Protein AF-A0A9P1H1N5-F1 (afdb_monomer)

Sequence (362 aa):
MEAVEIIPRVFPDLSFIHVADFIHQLRTSRKRIVVLKLASILALAARISPSLLADPKRSRCLSQQLSAYTQQNLWPGLVQEPDTDTMHCLLLTAQYEWGDGNGFAAWMYSGRPSSLDRASLKINLPCTDDEFDLGVPAANPLTYSQLLSTNAESLGRKFTIADHSAVIVRSGDIWFRACKWVAEGGRRKSSVVNSCPWETDSEWHQIKTEIFEWRRMLDSSIKYPQTPVAVYVRRRQAESFAFINLIHYLSILMIYREYLPFVPKDRNEVICGPIQPPLLLRQAPQGWWQEYYDILFDSSTRITQIITELEDAHISLLTPHTGYCVFSAASMNVYRSAFPWADPGNARRPDATELKRRDLDF

Foldseek 3Di:
DQLLVVCCQQAVVLVVDDSVVLVVCVVPPPDPLSVLLVLLSQLQSLCPPPVNVVPNVRSPVSSVVSLVVSVVPLVVCVVDDHDPSSLSSLQSSLQSCVVVVNNVSSCVSVPPVVVDDQLPDPDWQDAFPVCVVVVNPHPDTDRPNRVVVDFLVRVVAADELRSLRSLLVLLVVLLVLLVVCVVCPNCHDPVQLQPDCVHCPHSNVVSVCSLVRSVSSHDLCLEPPSHPLVVVLVVSSSSSSLSSHLSSLLSLLSNLCQQFEPDADDLPDADDTYPDPPDHPDGDPPCPSLVSVQSNLVSLVRLVRSVVSCVVSVRHHPGPSNVSSLVSSLVVLVVCLVRVSNRPCSVPDDRSVVSNVVSPVD

Nearest PDB structures (foldseek):
  5cwn-assembly1_A  TM=2.964E-01  e=4.119E+00  synthetic construct

Organism: NCBI:txid1442378

Structure (mmCIF, N/CA/C/O backbone):
data_AF-A0A9P1H1N5-F1
#
_entry.id   AF-A0A9P1H1N5-F1
#
loop_
_atom_site.group_PDB
_atom_site.id
_atom_site.type_symbol
_atom_site.label_atom_id
_atom_site.label_alt_id
_atom_site.label_comp_id
_atom_site.label_asym_id
_atom_site.label_entity_id
_atom_site.label_seq_id
_atom_site.pdbx_PDB_ins_code
_atom_site.Cartn_x
_atom_site.Cartn_y
_atom_site.Cartn_z
_atom_site.occupancy
_atom_site.B_iso_or_equiv
_atom_site.auth_seq_id
_atom_site.auth_comp_id
_atom_site.auth_asym_id
_atom_site.auth_atom_id
_atom_site.pdbx_PDB_model_num
ATOM 1 N N . MET A 1 1 ? -21.967 5.569 17.010 1.00 66.69 1 MET A N 1
ATOM 2 C CA . MET A 1 1 ? -21.893 4.145 16.629 1.00 66.69 1 MET A CA 1
ATOM 3 C C . MET A 1 1 ? -21.473 4.032 15.176 1.00 66.69 1 MET A C 1
ATOM 5 O O . MET A 1 1 ? -20.326 3.681 14.965 1.00 66.69 1 MET A O 1
ATOM 9 N N . GLU A 1 2 ? -22.286 4.492 14.216 1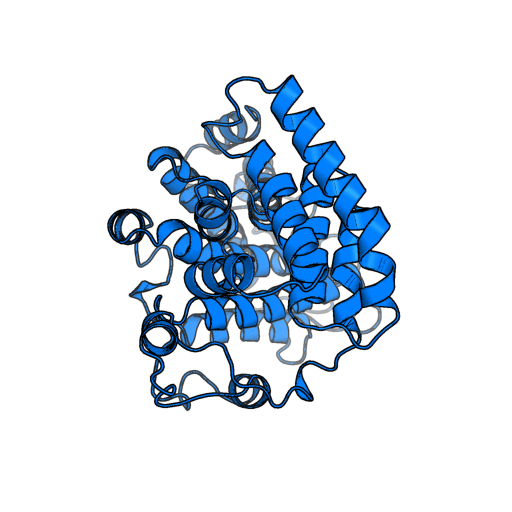.00 80.88 2 GLU A N 1
ATOM 10 C CA . GLU A 1 2 ? -21.954 4.459 12.774 1.00 80.88 2 GLU A CA 1
ATOM 11 C C . GLU A 1 2 ? -20.531 4.954 12.444 1.00 80.88 2 GLU A C 1
ATOM 13 O O . GLU A 1 2 ? -19.750 4.242 11.823 1.00 80.88 2 GLU A O 1
ATOM 18 N N . ALA A 1 3 ? -20.151 6.137 12.938 1.00 77.38 3 ALA A N 1
ATOM 19 C CA . ALA A 1 3 ? -18.829 6.716 12.690 1.00 77.38 3 ALA A CA 1
ATOM 20 C C . ALA A 1 3 ? -17.643 5.880 13.210 1.00 77.38 3 ALA A C 1
ATOM 22 O O . ALA A 1 3 ? -16.545 6.009 12.691 1.00 77.38 3 ALA A O 1
ATOM 23 N N . VAL A 1 4 ? -17.837 5.047 14.234 1.00 78.00 4 VAL A N 1
ATOM 24 C CA . VAL A 1 4 ? -16.769 4.192 14.784 1.00 78.00 4 VAL A CA 1
ATOM 25 C C . VAL A 1 4 ? -16.669 2.886 13.987 1.00 78.00 4 VAL A C 1
ATOM 27 O O . VAL A 1 4 ? -15.581 2.350 13.827 1.00 78.00 4 VAL A O 1
ATOM 30 N N . GLU A 1 5 ? -17.786 2.403 13.440 1.00 80.88 5 GLU A N 1
ATOM 31 C CA . GLU A 1 5 ? -17.857 1.167 12.649 1.00 80.88 5 GLU A CA 1
ATOM 32 C C . GLU A 1 5 ? -17.409 1.357 11.191 1.00 80.88 5 GLU A C 1
ATOM 34 O O . GLU A 1 5 ? -16.929 0.413 10.566 1.00 80.88 5 GLU A O 1
ATOM 39 N N . ILE A 1 6 ? -17.560 2.566 10.637 1.00 82.88 6 ILE A N 1
ATOM 40 C CA . ILE A 1 6 ? -17.200 2.850 9.240 1.00 82.88 6 ILE A CA 1
ATOM 41 C C . ILE A 1 6 ? -15.683 2.964 9.031 1.00 82.88 6 ILE A C 1
ATOM 43 O O . ILE A 1 6 ? -15.186 2.599 7.967 1.00 82.88 6 ILE A O 1
ATOM 47 N N . ILE A 1 7 ? -14.938 3.443 10.037 1.00 82.50 7 ILE A N 1
ATOM 48 C CA . ILE A 1 7 ? -13.503 3.732 9.898 1.00 82.50 7 ILE A CA 1
ATOM 49 C C . ILE A 1 7 ? -12.682 2.481 9.567 1.00 82.50 7 ILE A C 1
ATOM 51 O O . ILE A 1 7 ? -11.976 2.540 8.566 1.00 82.50 7 ILE A O 1
ATOM 55 N N . PRO A 1 8 ? -12.789 1.348 10.289 1.00 76.50 8 PRO A N 1
ATOM 56 C CA . PRO A 1 8 ? -11.984 0.162 9.976 1.00 76.50 8 PRO A CA 1
ATOM 57 C C . PRO A 1 8 ? -12.268 -0.424 8.586 1.00 76.50 8 PRO A C 1
ATOM 59 O O . PRO A 1 8 ? -11.395 -1.033 7.980 1.00 76.50 8 PRO A O 1
ATOM 62 N N . ARG A 1 9 ? -13.482 -0.220 8.054 1.00 79.75 9 ARG A N 1
ATOM 63 C CA . ARG A 1 9 ? -13.846 -0.673 6.702 1.00 79.75 9 ARG A CA 1
ATOM 64 C C . ARG A 1 9 ? -13.215 0.208 5.633 1.00 79.75 9 ARG A C 1
ATOM 66 O O . ARG A 1 9 ? -12.572 -0.282 4.718 1.00 79.75 9 ARG A O 1
ATOM 73 N N . VAL A 1 10 ? -13.363 1.521 5.772 1.00 82.38 10 VAL A N 1
ATOM 74 C CA . VAL A 1 10 ? -12.892 2.486 4.768 1.00 82.38 10 VAL A CA 1
ATOM 75 C C . VAL A 1 10 ? -11.376 2.705 4.840 1.00 82.38 10 VAL A C 1
ATOM 77 O O . VAL A 1 10 ? -10.740 2.998 3.823 1.00 82.38 10 VAL A O 1
ATOM 80 N N . PHE A 1 11 ? -10.802 2.527 6.031 1.00 82.88 11 PHE A N 1
ATOM 81 C CA . PHE A 1 11 ? -9.383 2.669 6.332 1.00 82.88 11 PHE A CA 1
ATOM 82 C C . PHE A 1 11 ? -8.843 1.413 7.039 1.00 82.88 11 PHE A C 1
ATOM 84 O O . PHE A 1 11 ? -8.670 1.422 8.261 1.00 82.88 11 PHE A O 1
ATOM 91 N N . PRO A 1 12 ? -8.554 0.322 6.301 1.00 82.50 12 PRO A N 1
ATOM 92 C CA . PRO A 1 12 ? -8.033 -0.913 6.896 1.00 82.50 12 PRO A CA 1
ATOM 93 C C . PRO A 1 12 ? -6.711 -0.729 7.652 1.00 82.50 12 PRO A C 1
ATOM 95 O O . PRO A 1 12 ? -6.437 -1.452 8.607 1.00 82.50 12 PRO A O 1
ATOM 98 N N . ASP A 1 13 ? -5.908 0.264 7.268 1.00 76.44 13 ASP A N 1
ATOM 99 C CA . ASP A 1 13 ? -4.678 0.683 7.948 1.00 76.44 13 ASP A CA 1
ATOM 100 C C . ASP A 1 13 ? -4.927 1.349 9.315 1.00 76.44 13 ASP A C 1
ATOM 102 O O . ASP A 1 13 ? -4.006 1.459 10.125 1.00 76.44 13 ASP A O 1
ATOM 106 N N . LEU A 1 14 ? -6.171 1.748 9.601 1.00 80.31 14 LEU A N 1
ATOM 107 C CA . LEU A 1 14 ? -6.614 2.302 10.883 1.00 80.31 14 LEU A CA 1
ATOM 108 C C . LEU A 1 14 ? -7.384 1.291 11.749 1.00 80.31 14 LEU A C 1
ATOM 110 O O . LEU A 1 14 ? -7.974 1.670 12.763 1.00 80.31 14 LEU A O 1
ATOM 114 N N . SER A 1 15 ? -7.339 -0.002 11.409 1.00 75.88 15 SER A N 1
ATOM 115 C CA . SER A 1 15 ? -8.002 -1.082 12.167 1.00 75.88 15 SER A CA 1
ATOM 116 C C . SER A 1 15 ? -7.409 -1.332 13.564 1.00 75.88 15 SER A C 1
ATOM 118 O O . SER A 1 15 ? -7.821 -2.251 14.259 1.00 75.88 15 SER A O 1
ATOM 120 N N . PHE A 1 16 ? -6.484 -0.487 14.034 1.00 75.75 16 PHE A N 1
ATOM 121 C CA . PHE A 1 16 ? -6.007 -0.479 15.422 1.00 75.75 16 PHE A CA 1
ATOM 122 C C . PHE A 1 16 ? -7.074 -0.015 16.433 1.00 75.75 16 PHE A C 1
ATOM 124 O O . PHE A 1 16 ? -6.883 -0.126 17.645 1.00 75.75 16 PHE A O 1
ATOM 131 N N . ILE A 1 17 ? -8.192 0.554 15.965 1.00 80.00 17 ILE A N 1
ATOM 132 C CA . ILE A 1 17 ? -9.294 0.983 16.830 1.00 80.00 17 ILE A CA 1
ATOM 133 C C . ILE A 1 17 ? -10.240 -0.193 17.054 1.00 80.00 17 ILE A C 1
ATOM 135 O O . ILE A 1 17 ? -11.181 -0.403 16.290 1.00 80.00 17 ILE A O 1
ATOM 139 N N . HIS A 1 18 ? -10.039 -0.911 18.156 1.00 83.75 18 HIS A N 1
ATOM 140 C CA . HIS A 1 18 ? -11.007 -1.909 18.586 1.00 83.75 18 HIS A CA 1
ATOM 141 C C . HIS A 1 18 ? -12.306 -1.234 19.060 1.00 83.75 18 HIS A C 1
ATOM 143 O O . HIS A 1 18 ? -12.326 -0.464 20.028 1.00 83.75 18 HIS A O 1
ATOM 149 N N . VAL A 1 19 ? -13.402 -1.498 18.342 1.00 83.12 19 VAL A N 1
ATOM 150 C CA . VAL A 1 19 ? -14.681 -0.798 18.524 1.00 83.12 19 VAL A CA 1
ATOM 151 C C . VAL A 1 19 ? -15.262 -1.057 19.913 1.00 83.12 19 VAL A C 1
ATOM 153 O O . VAL A 1 19 ? -15.651 -0.102 20.587 1.00 83.12 19 VAL A O 1
ATOM 156 N N . ALA A 1 20 ? -15.307 -2.313 20.370 1.00 83.19 20 ALA A N 1
ATOM 157 C CA . ALA A 1 20 ? -15.954 -2.649 21.639 1.00 83.19 20 ALA A CA 1
ATOM 158 C C . ALA A 1 20 ? -15.227 -2.014 22.836 1.00 83.19 20 ALA A C 1
ATOM 160 O O . ALA A 1 20 ? -15.873 -1.381 23.679 1.00 83.19 20 ALA A O 1
ATOM 161 N N . ASP A 1 21 ? -13.892 -2.075 22.854 1.00 84.31 21 ASP A N 1
ATOM 162 C CA . ASP A 1 21 ? -13.088 -1.432 23.898 1.00 84.31 21 ASP A CA 1
ATOM 163 C C . ASP A 1 21 ? -13.238 0.080 23.872 1.00 84.31 21 ASP A C 1
ATOM 165 O O . ASP A 1 21 ? -13.386 0.707 24.920 1.00 84.31 21 ASP A O 1
ATOM 169 N N . PHE A 1 22 ? -13.249 0.691 22.686 1.00 87.88 22 PHE A N 1
ATOM 170 C CA . PHE A 1 22 ? -13.404 2.134 22.586 1.00 87.88 22 PHE A CA 1
ATOM 171 C C . PHE A 1 22 ? -14.782 2.599 23.079 1.00 87.88 22 PHE A C 1
ATOM 173 O O . PHE A 1 22 ? -14.877 3.584 23.812 1.00 87.88 22 PHE A O 1
ATOM 180 N N . ILE A 1 23 ? -15.856 1.868 22.759 1.00 87.38 23 ILE A N 1
ATOM 181 C CA . ILE A 1 23 ? -17.194 2.152 23.296 1.00 87.38 23 ILE A CA 1
ATOM 182 C C . ILE A 1 23 ? -17.232 1.968 24.817 1.00 87.38 23 ILE A C 1
ATOM 184 O O . ILE A 1 23 ? -17.852 2.778 25.513 1.00 87.38 23 ILE A O 1
ATOM 188 N N . HIS A 1 24 ? -16.565 0.944 25.352 1.00 87.94 24 HIS A N 1
ATOM 189 C CA . HIS A 1 24 ? -16.438 0.766 26.795 1.00 87.94 24 HIS A CA 1
ATOM 190 C C . HIS A 1 24 ? -15.703 1.954 27.436 1.00 87.94 24 HIS A C 1
ATOM 192 O O . HIS A 1 24 ? -16.228 2.562 28.370 1.00 87.94 24 HIS A O 1
ATOM 198 N N . GLN A 1 25 ? -14.552 2.353 26.886 1.00 89.00 25 GLN A N 1
ATOM 199 C CA . GLN A 1 25 ? -13.771 3.504 27.346 1.00 89.00 25 GLN A CA 1
ATOM 200 C C . GLN A 1 25 ? -14.578 4.803 27.313 1.00 89.00 25 GLN A C 1
ATOM 202 O O . GLN A 1 25 ? -14.500 5.577 28.260 1.00 89.00 25 GLN A O 1
ATOM 207 N N . LEU A 1 26 ? -15.391 5.040 26.281 1.00 88.88 26 LEU A N 1
ATOM 208 C CA . LEU A 1 26 ? -16.261 6.220 26.212 1.00 88.88 26 LEU A CA 1
ATOM 209 C C . LEU A 1 26 ? -17.290 6.279 27.347 1.00 88.88 26 LEU A C 1
ATOM 211 O O . LEU A 1 26 ? -17.704 7.366 27.742 1.00 88.88 26 LEU A O 1
ATOM 215 N N . ARG A 1 27 ? -17.720 5.122 27.862 1.00 89.19 27 ARG A N 1
ATOM 216 C CA . ARG A 1 27 ? -18.698 5.034 28.955 1.00 89.19 27 ARG A CA 1
ATOM 217 C C . ARG A 1 27 ? -18.047 5.130 30.332 1.00 89.19 27 ARG A C 1
ATOM 219 O O . ARG A 1 27 ? -18.675 5.642 31.255 1.00 89.19 27 ARG A O 1
ATOM 226 N N . THR A 1 28 ? -16.829 4.615 30.486 1.00 91.69 28 THR A N 1
ATOM 227 C CA . THR A 1 28 ? -16.191 4.433 31.801 1.00 91.69 28 THR A CA 1
ATOM 228 C C . THR A 1 28 ? -15.051 5.411 32.079 1.00 91.69 28 THR A C 1
ATOM 230 O O . THR A 1 28 ? -14.820 5.774 33.233 1.00 91.69 28 THR A O 1
ATOM 233 N N . SER A 1 29 ? -14.348 5.880 31.049 1.00 88.69 29 SER A N 1
ATOM 234 C CA . SER A 1 29 ? -13.194 6.766 31.180 1.00 88.69 29 SER A CA 1
ATOM 235 C C . SER A 1 29 ? -13.603 8.235 31.156 1.00 88.69 29 SER A C 1
ATOM 237 O O . SER A 1 29 ? -14.337 8.687 30.283 1.00 88.69 29 SER A O 1
ATOM 239 N N . ARG A 1 30 ? -13.046 9.021 32.083 1.00 85.56 30 ARG A N 1
ATOM 240 C CA . ARG A 1 30 ? -13.137 10.494 32.075 1.00 85.56 30 ARG A CA 1
ATOM 241 C C . ARG A 1 30 ? -11.894 11.161 31.483 1.00 85.56 30 ARG A C 1
ATOM 243 O O . ARG A 1 30 ? -11.727 12.374 31.604 1.00 85.56 30 ARG A O 1
ATOM 250 N N . LYS A 1 31 ? -10.983 10.384 30.885 1.00 87.25 31 LYS A N 1
ATOM 251 C CA . LYS A 1 31 ? -9.747 10.927 30.317 1.00 87.25 31 LYS A CA 1
ATOM 252 C C . LYS A 1 31 ? -10.070 11.805 29.111 1.00 87.25 31 LYS A C 1
ATOM 254 O O . LYS A 1 31 ? -10.741 11.377 28.176 1.00 87.25 31 LYS A O 1
ATOM 259 N N . ARG A 1 32 ? -9.501 13.011 29.089 1.00 88.06 32 ARG A N 1
ATOM 260 C CA . ARG A 1 32 ? -9.651 13.961 27.979 1.00 88.06 32 ARG A CA 1
ATOM 261 C C . ARG A 1 32 ? -9.235 13.370 26.627 1.00 88.06 32 ARG A C 1
ATOM 263 O O . ARG A 1 32 ? -9.883 13.652 25.627 1.00 88.06 32 ARG A O 1
ATOM 270 N N . ILE A 1 33 ? -8.196 12.532 26.601 1.00 89.25 33 ILE A N 1
ATOM 271 C CA . ILE A 1 33 ? -7.684 11.921 25.365 1.00 89.25 33 ILE A CA 1
ATOM 272 C C . ILE A 1 33 ? -8.725 11.043 24.656 1.00 89.25 33 ILE A C 1
ATOM 274 O O . ILE A 1 33 ? -8.782 11.030 23.433 1.00 89.25 33 ILE A O 1
ATOM 278 N N . VAL A 1 34 ? -9.628 10.403 25.406 1.00 90.19 34 VAL A N 1
ATOM 279 C CA . VAL A 1 34 ? -10.718 9.590 24.844 1.00 90.19 34 VAL A CA 1
ATOM 280 C C . VAL A 1 34 ? -11.708 10.468 24.065 1.00 90.19 34 VAL A C 1
ATOM 282 O O . VAL A 1 34 ? -12.184 10.077 22.999 1.00 90.19 34 VAL A O 1
ATOM 285 N N . VAL A 1 35 ? -11.965 11.691 24.545 1.00 91.81 35 VAL A N 1
ATOM 286 C CA . VAL A 1 35 ? -12.802 12.684 23.846 1.00 91.81 35 VAL A CA 1
ATOM 287 C C . VAL A 1 35 ? -12.107 13.195 22.585 1.00 91.81 35 VAL A C 1
ATOM 289 O O . VAL A 1 35 ? -12.755 13.339 21.552 1.00 91.81 35 VAL A O 1
ATOM 292 N N . LEU A 1 36 ? -10.792 13.431 22.644 1.00 93.25 36 LEU A N 1
ATOM 293 C CA . LEU A 1 36 ? -10.009 13.833 21.471 1.00 93.25 36 LEU A CA 1
ATOM 294 C C . LEU A 1 36 ? -10.010 12.737 20.403 1.00 93.25 36 LEU A C 1
ATOM 296 O O . LEU A 1 36 ? -10.284 13.031 19.245 1.00 93.25 36 LEU A O 1
ATOM 300 N N . LYS A 1 37 ? -9.828 11.474 20.798 1.00 92.00 37 LYS A N 1
ATOM 301 C CA . LYS A 1 37 ? -9.906 10.319 19.895 1.00 92.00 37 LYS A CA 1
ATOM 302 C C . LYS A 1 37 ? -11.274 10.216 19.228 1.00 92.00 37 LYS A C 1
ATOM 304 O O . LYS A 1 37 ? -11.346 10.030 18.016 1.00 92.00 37 LYS A O 1
ATOM 309 N N . LEU A 1 38 ? -12.361 10.403 19.984 1.00 91.75 38 LEU A N 1
ATOM 310 C CA . LEU A 1 38 ? -13.708 10.459 19.410 1.00 91.75 38 LEU A CA 1
ATOM 311 C C . LEU A 1 38 ? -13.847 11.612 18.410 1.00 91.75 38 LEU A C 1
ATOM 313 O O . LEU A 1 38 ? -14.394 11.408 17.330 1.00 91.75 38 LEU A O 1
ATOM 317 N N . ALA A 1 39 ? -13.351 12.804 18.749 1.00 93.44 39 ALA A N 1
ATOM 318 C CA . ALA A 1 39 ? -13.388 13.956 17.856 1.00 93.44 39 ALA A CA 1
ATOM 319 C C . ALA A 1 39 ? -12.605 13.695 16.560 1.00 93.44 39 ALA A C 1
ATOM 321 O O . ALA A 1 39 ? -13.119 14.004 15.491 1.00 93.44 39 ALA A O 1
ATOM 322 N N . SER A 1 40 ? -11.430 13.059 16.626 1.00 92.94 40 SER A N 1
ATOM 323 C CA . SER A 1 40 ? -10.656 12.659 15.443 1.00 92.94 40 SER A CA 1
ATOM 324 C C . SER A 1 40 ? -11.399 11.637 14.576 1.00 92.94 40 SER A C 1
ATOM 326 O O . SER A 1 40 ? -11.462 11.800 13.358 1.00 92.94 40 SER A O 1
ATOM 328 N N . ILE A 1 41 ? -12.010 10.615 15.192 1.00 91.00 41 ILE A N 1
ATOM 329 C CA . ILE A 1 41 ? -12.831 9.617 14.485 1.00 91.00 41 ILE A CA 1
ATOM 330 C C . ILE A 1 41 ? -13.998 10.304 13.776 1.00 91.00 41 ILE A C 1
ATOM 332 O O . ILE A 1 41 ? -14.224 10.073 12.594 1.00 91.00 41 ILE A O 1
ATOM 336 N N . LEU A 1 42 ? -14.728 11.172 14.480 1.00 90.62 42 LEU A N 1
ATOM 337 C CA . LEU A 1 42 ? -15.866 11.895 13.916 1.00 90.62 42 LEU A CA 1
ATOM 338 C C . LEU A 1 42 ? -15.439 12.887 12.830 1.00 90.62 42 LEU A C 1
ATOM 340 O O . LEU A 1 42 ? -16.148 13.021 11.837 1.00 90.62 42 LEU A O 1
ATOM 344 N N . ALA A 1 43 ? -14.292 13.554 12.983 1.00 92.25 43 ALA A N 1
ATOM 345 C CA . ALA A 1 43 ? -13.757 14.461 11.973 1.00 92.25 43 ALA A CA 1
ATOM 346 C C . ALA A 1 43 ? -13.524 13.728 10.647 1.00 92.25 43 ALA A C 1
ATOM 348 O O . ALA A 1 43 ? -13.929 14.226 9.595 1.00 92.25 43 ALA A O 1
ATOM 349 N N . LEU A 1 44 ? -12.935 12.531 10.704 1.00 89.75 44 LEU A N 1
ATOM 350 C CA . LEU A 1 44 ? -12.692 11.692 9.533 1.00 89.75 44 LEU A CA 1
ATOM 351 C C . LEU A 1 44 ? -13.998 11.084 8.990 1.00 89.75 44 LEU A C 1
ATOM 353 O O . LEU A 1 44 ? -14.298 11.207 7.803 1.00 89.75 44 LEU A O 1
ATOM 357 N N . ALA A 1 45 ? -14.822 10.503 9.868 1.00 88.19 45 ALA A N 1
ATOM 358 C CA . ALA A 1 45 ? -16.068 9.833 9.504 1.00 88.19 45 ALA A CA 1
ATOM 359 C C . ALA A 1 45 ? -17.123 10.783 8.919 1.00 88.19 45 ALA A C 1
ATOM 361 O O . ALA A 1 45 ? -17.898 10.379 8.055 1.00 88.19 45 ALA A O 1
ATOM 362 N N . ALA A 1 46 ? -17.157 12.051 9.343 1.00 85.88 46 ALA A N 1
ATOM 363 C CA . ALA A 1 46 ? -18.124 13.027 8.844 1.00 85.88 46 ALA A CA 1
ATOM 364 C C . ALA A 1 46 ? -18.062 13.203 7.319 1.00 85.88 46 ALA A C 1
ATOM 366 O O . ALA A 1 46 ? -19.094 13.468 6.706 1.00 85.88 46 ALA A O 1
ATOM 367 N N . ARG A 1 47 ? -16.889 13.005 6.702 1.00 79.56 47 ARG A N 1
ATOM 368 C CA . ARG A 1 47 ? -16.679 13.143 5.250 1.00 79.56 47 ARG A CA 1
ATOM 369 C C . ARG A 1 47 ? -17.146 11.937 4.433 1.00 79.56 47 ARG A C 1
ATOM 371 O O . ARG A 1 47 ? -17.223 12.039 3.215 1.00 79.56 47 ARG A O 1
ATOM 378 N N . ILE A 1 48 ? -17.419 10.812 5.088 1.00 80.69 48 ILE A N 1
ATOM 379 C CA . ILE A 1 48 ? -17.666 9.517 4.433 1.00 80.69 48 ILE A CA 1
ATOM 380 C C . ILE A 1 48 ? -18.977 8.861 4.873 1.00 80.69 48 ILE A C 1
ATOM 382 O O . ILE A 1 48 ? -19.494 7.997 4.174 1.00 80.69 48 ILE A O 1
ATOM 386 N N . SER A 1 49 ? -19.523 9.253 6.026 1.00 77.50 49 SER A N 1
ATOM 387 C CA . SER A 1 49 ? -20.755 8.690 6.574 1.00 77.50 49 SER A CA 1
ATOM 388 C C . SER A 1 49 ? -21.959 9.109 5.721 1.00 77.50 49 SER A C 1
ATOM 390 O O . SER A 1 49 ? -22.233 10.308 5.610 1.00 77.50 49 SER A O 1
ATOM 392 N N . PRO A 1 50 ? -22.723 8.151 5.160 1.00 69.81 50 PRO A N 1
ATOM 393 C CA . PRO A 1 50 ? -23.898 8.449 4.345 1.00 69.81 50 PRO A CA 1
ATOM 394 C C . PRO A 1 50 ? -24.949 9.287 5.082 1.00 69.81 50 PRO A C 1
ATOM 396 O O . PRO A 1 50 ? -25.565 10.165 4.481 1.00 69.81 50 PRO A O 1
ATOM 399 N N . SER A 1 51 ? -25.128 9.061 6.390 1.00 69.38 51 SER A N 1
ATOM 400 C CA . SER A 1 51 ? -26.089 9.815 7.204 1.00 69.38 51 SER A CA 1
ATOM 401 C C . SER A 1 51 ? -25.681 11.281 7.396 1.00 69.38 51 SER A C 1
ATOM 403 O O . SER A 1 51 ? -26.541 12.159 7.479 1.00 69.38 51 SER A O 1
ATOM 405 N N . LEU A 1 52 ? -24.375 11.569 7.410 1.00 64.25 52 LEU A N 1
ATOM 406 C CA . LEU A 1 52 ? -23.827 12.922 7.539 1.00 64.25 52 LEU A CA 1
ATOM 407 C C . LEU A 1 52 ? -23.638 13.622 6.183 1.00 64.25 52 LEU A C 1
ATOM 409 O O . LEU A 1 52 ? -23.671 14.850 6.128 1.00 64.25 52 LEU A O 1
ATOM 413 N N . LEU A 1 53 ? -23.516 12.868 5.086 1.00 66.50 53 LEU A N 1
ATOM 414 C CA . LEU A 1 53 ? -23.430 13.389 3.715 1.00 66.50 53 LEU A CA 1
ATOM 415 C C . LEU A 1 53 ? -24.740 14.009 3.196 1.00 66.50 53 LEU A C 1
ATOM 417 O O . LEU A 1 53 ? -24.723 14.659 2.152 1.00 66.50 53 LEU A O 1
ATOM 421 N N . ALA A 1 54 ? -25.851 13.875 3.931 1.00 72.12 54 ALA A N 1
ATOM 422 C CA . ALA A 1 54 ? -27.136 14.491 3.587 1.00 72.12 54 ALA A CA 1
ATOM 423 C C . ALA A 1 54 ? -27.062 16.028 3.440 1.00 72.12 54 ALA A C 1
ATOM 425 O O . ALA A 1 54 ? -27.820 16.610 2.666 1.00 72.12 54 ALA A O 1
ATOM 426 N N . ASP A 1 55 ? -26.132 16.685 4.144 1.00 83.19 55 ASP A N 1
ATOM 427 C CA . ASP A 1 55 ? -25.774 18.093 3.938 1.00 83.19 55 ASP A CA 1
ATOM 428 C C . ASP A 1 55 ? -24.241 18.226 3.857 1.00 83.19 55 ASP A C 1
ATOM 430 O O . ASP A 1 55 ? -23.565 18.329 4.890 1.00 83.19 55 ASP A O 1
ATOM 434 N N . PRO A 1 56 ? -23.665 18.246 2.639 1.00 81.50 56 PRO A N 1
ATOM 435 C CA . PRO A 1 56 ? -22.216 18.270 2.448 1.00 81.50 56 PRO A CA 1
ATOM 436 C C . PRO A 1 56 ? -21.528 19.491 3.068 1.00 81.50 56 PRO A C 1
ATOM 438 O O . PRO A 1 56 ? -20.395 19.392 3.545 1.00 81.50 56 PRO A O 1
ATOM 441 N N . LYS A 1 57 ? -22.197 20.654 3.091 1.00 85.06 57 LYS A N 1
ATOM 442 C CA . LYS A 1 57 ? -21.626 21.875 3.684 1.00 85.06 57 LYS A CA 1
ATOM 443 C C . LYS A 1 57 ? -21.545 21.735 5.196 1.00 85.06 57 LYS A C 1
ATOM 445 O O . LYS A 1 57 ? -20.513 22.053 5.790 1.00 85.06 57 LYS A O 1
ATOM 450 N N . ARG A 1 58 ? -22.614 21.230 5.814 1.00 85.00 58 ARG A N 1
ATOM 451 C CA . ARG A 1 58 ? -22.663 20.995 7.258 1.00 85.00 58 ARG A CA 1
ATOM 452 C C . ARG A 1 58 ? -21.696 19.899 7.691 1.00 85.00 58 ARG A C 1
ATOM 454 O O . ARG A 1 58 ? -20.990 20.098 8.676 1.00 85.00 58 ARG A O 1
ATOM 461 N N . SER A 1 59 ? -21.623 18.791 6.953 1.00 86.00 59 SER A N 1
ATOM 462 C CA . SER A 1 59 ? -20.656 17.715 7.201 1.00 86.00 59 SER A CA 1
ATOM 463 C C . SER A 1 59 ? -19.219 18.244 7.159 1.00 86.00 59 SER A C 1
ATOM 465 O O . SER A 1 59 ? -18.469 18.045 8.117 1.00 86.00 59 SER A O 1
ATOM 467 N N . ARG A 1 60 ? -18.851 19.005 6.117 1.00 85.69 60 ARG A N 1
ATOM 468 C CA . ARG A 1 60 ? -17.510 19.596 6.001 1.00 85.69 60 ARG A CA 1
ATOM 469 C C . ARG A 1 60 ? -17.208 20.566 7.144 1.00 85.69 60 ARG A C 1
ATOM 471 O O . ARG A 1 60 ? -16.128 20.495 7.722 1.00 85.69 60 ARG A O 1
ATOM 478 N N . CYS A 1 61 ? -18.155 21.432 7.503 1.00 89.25 61 CYS A N 1
ATOM 479 C CA . CYS A 1 61 ? -17.985 22.371 8.612 1.00 89.25 61 CYS A CA 1
ATOM 480 C C . CYS A 1 61 ? -17.788 21.645 9.955 1.00 89.25 61 CYS A C 1
ATOM 482 O O . CYS A 1 61 ? -16.849 21.952 10.687 1.00 89.25 61 CYS A O 1
ATOM 484 N N . LEU A 1 62 ? -18.614 20.635 10.249 1.00 89.75 62 LEU A N 1
ATOM 485 C CA . LEU A 1 62 ? -18.490 19.813 11.456 1.00 89.75 62 LEU A CA 1
ATOM 486 C C . LEU A 1 62 ? -17.142 19.079 11.499 1.00 89.75 62 LEU A C 1
ATOM 488 O O . LEU A 1 62 ? -16.452 19.097 12.517 1.00 89.75 62 LEU A O 1
ATOM 492 N N . SER A 1 63 ? -16.756 18.472 10.378 1.00 92.06 63 SER A N 1
ATOM 493 C CA . SER A 1 63 ? -15.480 17.779 10.192 1.00 92.06 63 SER A CA 1
ATOM 494 C C . SER A 1 63 ? -14.288 18.699 10.508 1.00 92.06 63 SER A C 1
ATOM 496 O O . SER A 1 63 ? -13.416 18.335 11.298 1.00 92.06 63 SER A O 1
ATOM 498 N N . GLN A 1 64 ? -14.304 19.932 9.987 1.00 93.06 64 GLN A N 1
ATOM 499 C CA . GLN A 1 64 ? -13.282 20.952 10.250 1.00 93.06 64 GLN A CA 1
ATOM 500 C C . GLN A 1 64 ? -13.249 21.404 11.712 1.00 93.06 64 GLN A C 1
ATOM 502 O O . GLN A 1 64 ? -12.172 21.498 12.298 1.00 93.06 64 GLN A O 1
ATOM 507 N N . GLN A 1 65 ? -14.410 21.645 12.326 1.00 94.00 65 GLN A N 1
ATOM 508 C CA . GLN A 1 65 ? -14.493 22.048 13.733 1.00 94.00 65 GLN A CA 1
ATOM 509 C C . GLN A 1 65 ? -13.921 20.978 14.673 1.00 94.00 65 GLN A C 1
ATOM 511 O O . GLN A 1 65 ? -13.178 21.301 15.600 1.00 94.00 65 GLN A O 1
ATOM 516 N N . LEU A 1 66 ? -14.233 19.705 14.423 1.00 94.62 66 LEU A N 1
ATOM 517 C CA . LEU A 1 66 ? -13.748 18.580 15.226 1.00 94.62 66 LEU A CA 1
ATOM 518 C C . LEU A 1 66 ? -12.244 18.338 15.050 1.00 94.62 66 LEU A C 1
ATOM 520 O O . LEU A 1 66 ? -11.548 18.062 16.033 1.00 94.62 66 LEU A O 1
ATOM 524 N N . SER A 1 67 ? -11.731 18.482 13.826 1.00 94.19 67 SER A N 1
ATOM 525 C CA . SER A 1 67 ? -10.289 18.408 13.573 1.00 94.19 67 SER A CA 1
ATOM 526 C C . SER A 1 67 ? -9.549 19.546 14.280 1.00 94.19 67 SER A C 1
ATOM 528 O O . SER A 1 67 ? -8.635 19.290 15.064 1.00 94.19 67 SER A O 1
ATOM 530 N N . ALA A 1 68 ? -10.021 20.790 14.130 1.00 94.25 68 ALA A N 1
ATOM 531 C CA . ALA A 1 68 ? -9.443 21.949 14.808 1.00 94.25 68 ALA A CA 1
ATOM 532 C C . ALA A 1 68 ? -9.455 21.784 16.337 1.00 94.25 68 ALA A C 1
ATOM 534 O O . ALA A 1 68 ? -8.449 22.045 17.000 1.00 94.25 68 ALA A O 1
ATOM 535 N N . TYR A 1 69 ? -10.562 21.284 16.900 1.00 95.25 69 TYR A N 1
ATOM 536 C CA . TYR A 1 69 ? -10.650 20.961 18.322 1.00 95.25 69 TYR A CA 1
ATOM 537 C C . TYR A 1 69 ? -9.609 19.916 18.739 1.00 95.25 69 TYR A C 1
ATOM 539 O O . TYR A 1 69 ? -8.950 20.089 19.763 1.00 95.25 69 TYR A O 1
ATOM 547 N N . THR A 1 70 ? -9.428 18.851 17.955 1.00 94.12 70 THR A N 1
ATOM 548 C CA . THR A 1 70 ? -8.414 17.828 18.244 1.00 94.12 70 THR A CA 1
ATOM 549 C C . THR A 1 70 ? -7.017 18.446 18.244 1.00 94.12 70 THR A C 1
ATOM 551 O O . THR A 1 70 ? -6.296 18.336 19.234 1.00 94.12 70 THR A O 1
ATOM 554 N N . GLN A 1 71 ? -6.648 19.154 17.176 1.00 92.38 71 GLN A N 1
ATOM 555 C CA . GLN A 1 71 ? -5.304 19.706 16.983 1.00 92.38 71 GLN A CA 1
ATOM 556 C C . GLN A 1 71 ? -4.906 20.703 18.074 1.00 92.38 71 GLN A C 1
ATOM 558 O O . GLN A 1 71 ? -3.799 20.624 18.605 1.00 92.38 71 GLN A O 1
ATOM 563 N N . GLN A 1 72 ? -5.823 21.592 18.466 1.00 92.81 72 GLN A N 1
ATOM 564 C CA . GLN A 1 72 ? -5.584 22.579 19.525 1.00 92.81 72 GLN A CA 1
ATOM 565 C C . GLN A 1 72 ? -5.348 21.937 20.897 1.00 92.81 72 GLN A C 1
ATOM 567 O O . GLN A 1 72 ? -4.697 22.524 21.758 1.00 92.81 72 GLN A O 1
ATOM 572 N N . ASN A 1 73 ? -5.882 20.734 21.118 1.00 92.31 73 ASN A N 1
ATOM 573 C CA . ASN A 1 73 ? -5.927 20.106 22.434 1.00 92.31 73 ASN A CA 1
ATOM 574 C C . ASN A 1 73 ? -5.066 18.842 22.551 1.00 92.31 73 ASN A C 1
ATOM 576 O O . ASN A 1 73 ? -4.952 18.302 23.651 1.00 92.31 73 ASN A O 1
ATOM 580 N N . LEU A 1 74 ? -4.439 18.398 21.458 1.00 88.75 74 LEU A N 1
ATOM 581 C CA . LEU A 1 74 ? -3.554 17.232 21.430 1.00 88.75 74 LEU A CA 1
ATOM 582 C C . LEU A 1 74 ? -2.152 17.541 21.980 1.00 88.75 74 LEU A C 1
ATOM 584 O O . LEU A 1 74 ? -1.489 16.648 22.500 1.00 88.75 74 LEU A O 1
ATOM 588 N N . TRP A 1 75 ? -1.718 18.807 21.926 1.00 82.75 75 TRP A N 1
ATOM 589 C CA . TRP A 1 75 ? -0.360 19.226 22.302 1.00 82.75 75 TRP A CA 1
ATOM 590 C C . TRP A 1 75 ? 0.127 18.727 23.676 1.00 82.75 75 TRP A C 1
ATOM 592 O O . TRP A 1 75 ? 1.253 18.237 23.743 1.00 82.75 75 TRP A O 1
ATOM 602 N N . PRO A 1 76 ? -0.677 18.756 24.760 1.00 82.56 76 PRO A N 1
ATOM 603 C CA . PRO A 1 76 ? -0.233 18.260 26.063 1.00 82.56 76 PRO A CA 1
ATOM 604 C C . PRO A 1 76 ? 0.184 16.781 26.061 1.00 82.56 76 PRO A C 1
ATOM 606 O O . PRO A 1 76 ? 1.136 16.428 26.750 1.00 82.56 76 PRO A O 1
ATOM 609 N N . GLY A 1 77 ? -0.482 15.934 25.266 1.00 74.94 77 GLY A N 1
ATOM 610 C CA . GLY A 1 77 ? -0.132 14.514 25.127 1.00 74.94 77 GLY A CA 1
ATOM 611 C C . GLY A 1 77 ? 1.129 14.276 24.291 1.00 74.94 77 GLY A C 1
ATOM 612 O O . GLY A 1 77 ? 1.766 13.241 24.423 1.00 74.94 77 GLY A O 1
ATOM 613 N N . LEU A 1 78 ? 1.527 15.251 23.464 1.00 74.94 78 LEU A N 1
ATOM 614 C CA . LEU A 1 78 ? 2.713 15.170 22.601 1.00 74.94 78 LEU A CA 1
ATOM 615 C C . LEU A 1 78 ? 4.013 15.591 23.285 1.00 74.94 78 LEU A C 1
ATOM 617 O O . LEU A 1 78 ? 5.090 15.337 22.747 1.00 74.94 78 LEU A O 1
ATOM 621 N N . VAL A 1 79 ? 3.911 16.312 24.402 1.00 76.44 79 VAL A N 1
ATOM 622 C CA . VAL A 1 79 ? 5.057 16.768 25.205 1.00 76.44 79 VAL A CA 1
ATOM 623 C C . VAL A 1 79 ? 5.410 15.743 26.292 1.00 76.44 79 VAL A C 1
ATOM 625 O O . VAL A 1 79 ? 6.508 15.776 26.840 1.00 76.44 79 VAL A O 1
ATOM 628 N N . GLN A 1 80 ? 4.496 14.820 26.588 1.00 73.75 80 GLN A N 1
ATOM 629 C CA . GLN A 1 80 ? 4.703 13.695 27.499 1.00 73.75 80 GLN A CA 1
ATOM 630 C C . GLN A 1 80 ? 5.032 12.420 26.711 1.00 73.75 80 GLN A C 1
ATOM 632 O O . GLN A 1 80 ? 5.020 12.425 25.480 1.00 73.75 80 GLN A O 1
ATOM 637 N N . GLU A 1 81 ? 5.340 11.330 27.418 1.00 69.75 81 GLU A N 1
ATOM 638 C CA . GLU A 1 81 ? 5.447 10.015 26.784 1.00 69.75 81 GLU A CA 1
ATOM 639 C C . GLU A 1 81 ? 4.092 9.666 26.136 1.00 69.75 81 GLU A C 1
ATOM 641 O O . GLU A 1 81 ? 3.079 9.620 26.842 1.00 69.75 81 GLU A O 1
ATOM 646 N N . PRO A 1 82 ? 4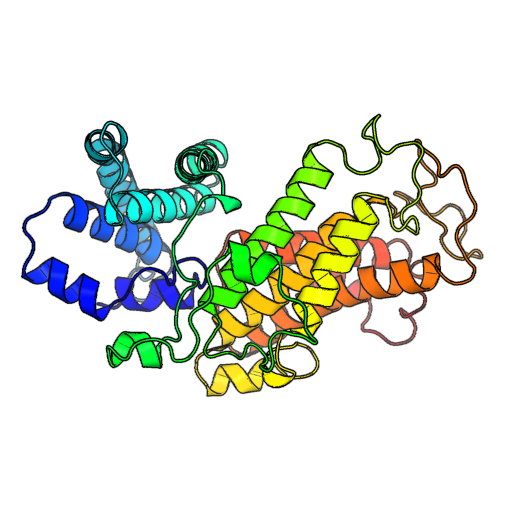.036 9.502 24.800 1.00 69.88 82 PRO A N 1
ATOM 647 C CA . PRO A 1 82 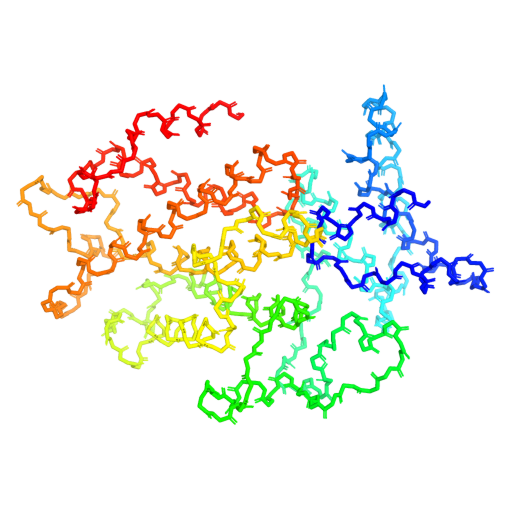? 2.772 9.358 24.096 1.00 69.88 82 PRO A CA 1
ATOM 648 C C . PRO A 1 82 ? 2.132 8.011 24.426 1.00 69.88 82 PRO A C 1
ATOM 650 O O . PRO A 1 82 ? 2.701 6.952 24.159 1.00 69.88 82 PRO A O 1
ATOM 653 N N . ASP A 1 83 ? 0.916 8.059 24.966 1.00 81.12 83 ASP A N 1
ATOM 654 C CA . ASP A 1 83 ? 0.092 6.870 25.142 1.00 81.12 83 ASP A CA 1
ATOM 655 C C . ASP A 1 83 ? -0.528 6.408 23.811 1.00 81.12 83 ASP A C 1
ATOM 657 O O . ASP A 1 83 ? -0.511 7.101 22.786 1.00 81.12 83 ASP A O 1
ATOM 661 N N . THR A 1 84 ? -1.087 5.200 23.819 1.00 83.06 84 THR A N 1
ATOM 662 C CA . THR A 1 84 ? -1.695 4.588 22.632 1.00 83.06 84 THR A CA 1
ATOM 663 C C . THR A 1 84 ? -2.811 5.457 22.042 1.00 83.06 84 THR A C 1
ATOM 665 O O . THR A 1 84 ? -2.911 5.592 20.824 1.00 83.06 84 THR A O 1
ATOM 668 N N . ASP A 1 85 ? -3.627 6.106 22.877 1.00 86.88 85 ASP A N 1
ATOM 669 C CA . ASP A 1 85 ? -4.715 6.960 22.395 1.00 86.88 85 ASP A CA 1
ATOM 670 C C . ASP A 1 85 ? -4.209 8.261 21.759 1.00 86.88 85 ASP A C 1
ATOM 672 O O . ASP A 1 85 ? -4.794 8.727 20.780 1.00 86.88 85 ASP A O 1
ATOM 676 N N . THR A 1 86 ? -3.094 8.812 22.240 1.00 88.06 86 THR A N 1
ATOM 677 C CA . THR A 1 86 ? -2.405 9.941 21.602 1.00 88.06 86 THR A CA 1
ATOM 678 C C . THR A 1 86 ? -1.893 9.551 20.220 1.00 88.06 86 THR A C 1
ATOM 680 O O . THR A 1 86 ? -2.120 10.290 19.259 1.00 88.06 86 THR A O 1
ATOM 683 N N . MET A 1 87 ? -1.287 8.367 20.084 1.00 86.88 87 MET A N 1
ATOM 684 C CA . MET A 1 87 ? -0.865 7.845 18.779 1.00 86.88 87 MET A CA 1
ATOM 685 C C . MET A 1 87 ? -2.054 7.638 17.834 1.00 86.88 87 MET A C 1
ATOM 687 O O . MET A 1 87 ? -1.986 8.023 16.669 1.00 86.88 87 MET A O 1
ATOM 691 N N . HIS A 1 88 ? -3.177 7.118 18.334 1.00 88.56 88 HIS A N 1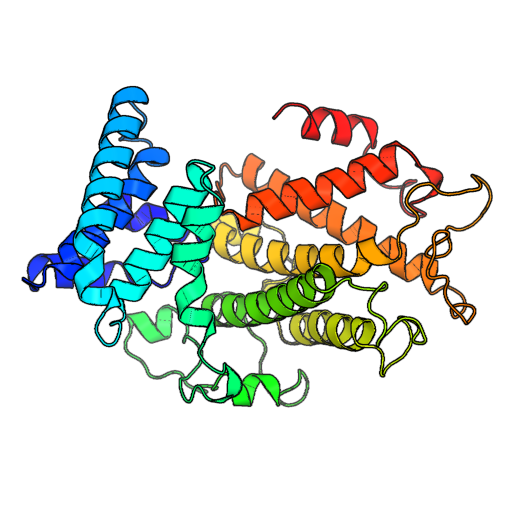
ATOM 692 C CA . HIS A 1 88 ? -4.403 6.990 17.545 1.00 88.56 88 HIS A CA 1
ATOM 693 C C . HIS A 1 88 ? -4.914 8.347 17.042 1.00 88.56 88 HIS A C 1
ATOM 695 O O . HIS A 1 88 ? -5.241 8.477 15.863 1.00 88.56 88 HIS A O 1
ATOM 701 N N . CYS A 1 89 ? -4.946 9.370 17.904 1.00 91.19 89 CYS A N 1
ATOM 702 C CA . CYS A 1 89 ? -5.350 10.724 17.514 1.00 91.19 89 CYS A CA 1
ATOM 703 C C . CYS A 1 89 ? -4.423 11.304 16.440 1.00 91.19 89 CYS A C 1
ATOM 705 O O . CYS A 1 89 ? -4.904 11.907 15.482 1.00 91.19 89 CYS A O 1
ATOM 707 N N . LEU A 1 90 ? -3.106 11.114 16.580 1.00 89.94 90 LEU A N 1
ATOM 708 C CA . LEU A 1 90 ? -2.117 11.554 15.595 1.00 89.94 90 LEU A CA 1
ATOM 709 C C . LEU A 1 90 ? -2.355 10.911 14.228 1.00 89.94 90 LEU A C 1
ATOM 711 O O . LEU A 1 90 ? -2.439 11.623 13.231 1.00 89.94 90 LEU A O 1
ATOM 715 N N . LEU A 1 91 ? -2.518 9.586 14.187 1.00 89.44 91 LEU A N 1
ATOM 716 C CA . LEU A 1 91 ? -2.749 8.849 12.944 1.00 89.44 91 LEU A CA 1
ATOM 717 C C . LEU A 1 91 ? -4.073 9.257 12.285 1.00 89.44 91 LEU A C 1
ATOM 719 O O . LEU A 1 91 ? -4.094 9.548 11.093 1.00 89.44 91 LEU A O 1
ATOM 723 N N . LEU A 1 92 ? -5.161 9.369 13.053 1.00 91.38 92 LEU A N 1
ATOM 724 C CA . LEU A 1 92 ? -6.456 9.836 12.542 1.00 91.38 92 LEU A CA 1
ATOM 725 C C . LEU A 1 92 ? -6.386 11.275 12.011 1.00 91.38 92 LEU A C 1
ATOM 727 O O . LEU A 1 92 ? -6.946 11.578 10.958 1.00 91.38 92 LEU A O 1
ATOM 731 N N . THR A 1 93 ? -5.678 12.161 12.717 1.00 91.75 93 THR A N 1
ATOM 732 C CA . THR A 1 93 ? -5.499 13.559 12.296 1.00 91.75 93 THR A CA 1
ATOM 733 C C . THR A 1 93 ? -4.638 13.647 11.037 1.00 91.75 93 THR A C 1
ATOM 735 O O . THR A 1 93 ? -4.950 14.427 10.143 1.00 91.75 93 THR A O 1
ATOM 738 N N . ALA A 1 94 ? -3.598 12.817 10.916 1.00 90.50 94 ALA A N 1
ATOM 739 C CA . ALA A 1 94 ? -2.778 12.750 9.709 1.00 90.50 94 ALA A CA 1
ATOM 740 C C . ALA A 1 94 ? -3.614 12.368 8.476 1.00 90.50 94 ALA A C 1
ATOM 742 O O . ALA A 1 94 ? -3.490 12.991 7.423 1.00 90.50 94 ALA A O 1
ATOM 743 N N . GLN A 1 95 ? -4.503 11.385 8.628 1.00 88.75 95 GLN A N 1
ATOM 744 C CA . GLN A 1 95 ? -5.410 10.931 7.569 1.00 88.75 95 GLN A CA 1
ATOM 745 C C . GLN A 1 95 ? -6.430 12.009 7.189 1.00 88.75 95 GLN A C 1
ATOM 747 O O . GLN A 1 95 ? -6.689 12.237 6.007 1.00 88.75 95 GLN A O 1
ATOM 752 N N . TYR A 1 96 ? -6.960 12.725 8.184 1.00 91.69 96 TYR A N 1
ATOM 753 C CA . TYR A 1 96 ? -7.821 13.881 7.954 1.00 91.69 96 TYR A CA 1
ATOM 754 C C . TYR A 1 96 ? -7.108 14.972 7.136 1.00 91.69 96 TYR A C 1
ATOM 756 O O . TYR A 1 96 ? -7.646 15.420 6.125 1.00 91.69 96 TYR A O 1
ATOM 764 N N . GLU A 1 97 ? -5.903 15.382 7.549 1.00 91.81 97 GLU A N 1
ATOM 765 C CA . GLU A 1 97 ? -5.145 16.453 6.886 1.00 91.81 97 GLU A CA 1
ATOM 766 C C . GLU A 1 97 ? -4.752 16.065 5.461 1.00 91.81 97 GLU A C 1
ATOM 768 O O . GLU A 1 97 ? -4.791 16.898 4.556 1.00 91.81 97 GLU A O 1
ATOM 773 N N . TRP A 1 98 ? -4.445 14.785 5.235 1.00 88.69 98 TRP A N 1
ATOM 774 C CA . TRP A 1 98 ? -4.226 14.271 3.888 1.00 88.69 98 TRP A CA 1
ATOM 775 C C . TRP A 1 98 ? -5.480 14.426 3.022 1.00 88.69 98 TRP A C 1
ATOM 777 O O . TRP A 1 98 ? -5.397 14.960 1.918 1.00 88.69 98 TRP A O 1
ATOM 787 N N . GLY A 1 99 ? -6.647 14.033 3.542 1.00 85.88 99 GLY A N 1
ATOM 788 C CA . GLY A 1 99 ? -7.925 14.180 2.843 1.00 85.88 99 GLY A CA 1
ATOM 789 C C . GLY A 1 99 ? -8.350 15.636 2.612 1.00 85.88 99 GLY A C 1
ATOM 790 O O . GLY A 1 99 ? -9.250 15.885 1.814 1.00 85.88 99 GLY A O 1
ATOM 791 N N . ASP A 1 100 ? -7.734 16.600 3.301 1.00 87.88 100 ASP A N 1
ATOM 792 C CA . ASP A 1 100 ? -7.906 18.043 3.072 1.00 87.88 100 ASP A CA 1
ATOM 793 C C . ASP A 1 100 ? -6.854 18.637 2.119 1.00 87.88 100 ASP A C 1
ATOM 795 O O . ASP A 1 100 ? -6.898 19.824 1.804 1.00 87.88 100 ASP A O 1
ATOM 799 N N . GLY A 1 101 ? -5.904 17.822 1.646 1.00 87.81 101 GLY A N 1
ATOM 800 C CA . GLY A 1 101 ? -4.809 18.250 0.775 1.00 87.81 101 GLY A CA 1
ATOM 801 C C . GLY A 1 101 ? -3.639 18.917 1.507 1.00 87.81 101 GLY A C 1
ATOM 802 O O . GLY A 1 101 ? -2.720 19.425 0.863 1.00 87.81 101 GLY A O 1
ATOM 803 N N . ASN A 1 102 ? -3.616 18.901 2.842 1.00 90.44 102 ASN A N 1
ATOM 804 C CA . ASN A 1 102 ? -2.545 19.488 3.643 1.00 90.44 102 ASN A CA 1
ATOM 805 C C . ASN A 1 102 ? -1.411 18.479 3.895 1.00 90.44 102 ASN A C 1
ATOM 807 O O . ASN A 1 102 ? -1.241 17.930 4.987 1.00 90.44 102 ASN A O 1
ATOM 811 N N . GLY A 1 103 ? -0.609 18.229 2.855 1.00 85.25 103 GLY A N 1
ATOM 812 C CA . GLY A 1 103 ? 0.445 17.209 2.884 1.00 85.25 103 GLY A CA 1
ATOM 813 C C . GLY A 1 103 ? 1.505 17.416 3.974 1.00 85.25 103 GLY A C 1
ATOM 814 O O . GLY A 1 103 ? 1.974 16.444 4.565 1.00 85.25 103 GLY A O 1
ATOM 815 N N . PHE A 1 104 ? 1.857 18.667 4.290 1.00 85.38 104 PHE A N 1
ATOM 816 C CA . PHE A 1 104 ? 2.835 18.961 5.343 1.00 85.38 104 PHE A CA 1
ATOM 817 C C . PHE A 1 104 ? 2.298 18.618 6.736 1.00 85.38 104 PHE A C 1
ATOM 819 O O . PHE A 1 104 ? 2.998 17.975 7.520 1.00 85.38 104 PHE A O 1
ATOM 826 N N . ALA A 1 105 ? 1.055 19.001 7.044 1.00 87.88 105 ALA A N 1
ATOM 827 C CA . ALA A 1 105 ? 0.445 18.663 8.326 1.00 87.88 105 ALA A CA 1
ATOM 828 C C . ALA A 1 105 ? 0.250 17.150 8.465 1.00 87.88 105 ALA A C 1
ATOM 830 O O . ALA A 1 105 ? 0.619 16.585 9.495 1.00 87.88 105 ALA A O 1
ATOM 831 N N . ALA A 1 106 ? -0.228 16.479 7.411 1.00 88.12 106 ALA A N 1
ATOM 832 C CA . ALA A 1 106 ? -0.344 15.024 7.380 1.00 88.12 106 ALA A CA 1
ATOM 833 C C . ALA A 1 106 ? 0.998 14.340 7.699 1.00 88.12 106 ALA A C 1
ATOM 835 O O . ALA A 1 106 ? 1.071 13.489 8.588 1.00 88.12 106 ALA A O 1
ATOM 836 N N . TRP A 1 107 ? 2.081 14.776 7.045 1.00 83.06 107 TRP A N 1
ATOM 837 C CA . TRP A 1 107 ? 3.430 14.288 7.328 1.00 83.06 107 TRP A CA 1
ATOM 838 C C . TRP A 1 107 ? 3.838 14.539 8.785 1.00 83.06 107 TRP A C 1
ATOM 840 O O . TRP A 1 107 ? 4.259 13.605 9.464 1.00 83.06 107 TRP A O 1
ATOM 850 N N . MET A 1 108 ? 3.656 15.758 9.297 1.00 85.00 108 MET A N 1
ATOM 851 C CA . MET A 1 108 ? 4.030 16.127 10.666 1.00 85.00 108 MET A CA 1
ATOM 852 C C . MET A 1 108 ? 3.313 15.274 11.722 1.00 85.00 108 MET A C 1
ATOM 854 O O . MET A 1 108 ? 3.947 14.821 12.678 1.00 85.00 108 MET A O 1
ATOM 858 N N . TYR A 1 109 ? 2.012 15.026 11.548 1.00 85.62 109 TYR A N 1
ATOM 859 C CA . TYR A 1 109 ? 1.237 14.178 12.454 1.00 85.62 109 TYR A CA 1
ATOM 860 C C . TYR A 1 109 ? 1.606 12.690 12.321 1.00 85.62 109 TYR A C 1
ATOM 862 O O . TYR A 1 109 ? 1.597 11.974 13.320 1.00 85.62 109 TYR A O 1
ATOM 870 N N . SER A 1 110 ? 2.012 12.234 11.129 1.00 79.19 110 SER A N 1
ATOM 871 C CA . SER A 1 110 ? 2.469 10.853 10.894 1.00 79.19 110 SER A CA 1
ATOM 872 C C . SER A 1 110 ? 3.924 10.571 11.308 1.00 79.19 110 SER A C 1
ATOM 874 O O . SER A 1 110 ? 4.269 9.421 11.560 1.00 79.19 110 SER A O 1
ATOM 876 N N . GLY A 1 111 ? 4.789 11.595 11.357 1.00 64.62 111 GLY A N 1
ATOM 877 C CA . GLY A 1 111 ? 6.255 11.465 11.355 1.00 64.62 111 GLY A CA 1
ATOM 878 C C . GLY A 1 111 ? 6.948 11.480 12.722 1.00 64.62 111 GLY A C 1
ATOM 879 O O . GLY A 1 111 ? 8.174 11.424 12.793 1.00 64.62 111 GLY A O 1
ATOM 880 N N . ARG A 1 112 ? 6.213 11.553 13.837 1.00 55.25 112 ARG A N 1
ATOM 881 C CA . ARG A 1 112 ? 6.817 11.445 15.183 1.00 55.25 112 ARG A CA 1
ATOM 882 C C . ARG A 1 112 ? 7.123 10.008 15.655 1.00 55.25 112 ARG A C 1
ATOM 884 O O . ARG A 1 112 ? 8.123 9.851 16.346 1.00 55.25 112 ARG A O 1
ATOM 891 N N . PRO A 1 113 ? 6.384 8.953 15.264 1.00 52.31 113 PRO A N 1
ATOM 892 C CA . PRO A 1 113 ? 6.730 7.562 15.591 1.00 52.31 113 PRO A CA 1
ATOM 893 C C . PRO A 1 113 ? 7.990 7.018 14.887 1.00 52.31 113 PRO A C 1
ATOM 895 O O . PRO A 1 113 ? 8.504 5.976 15.282 1.00 52.31 113 PRO A O 1
ATOM 898 N N . SER A 1 114 ? 8.514 7.692 13.852 1.00 52.28 114 SER A N 1
ATOM 899 C CA . SER A 1 114 ? 9.677 7.224 13.070 1.00 52.28 114 SER A CA 1
ATOM 900 C C . SER A 1 114 ? 11.038 7.310 13.775 1.00 52.28 114 SER A C 1
ATOM 902 O O . SER A 1 114 ? 12.038 6.909 13.184 1.00 52.28 114 SER A O 1
ATOM 904 N N . SER A 1 115 ? 11.102 7.803 15.017 1.00 52.81 115 SER A N 1
ATOM 905 C CA . SER A 1 115 ? 12.323 7.789 15.838 1.00 52.81 115 SER A CA 1
ATOM 906 C C . SER A 1 115 ? 12.571 6.460 16.567 1.00 52.81 115 SER A C 1
ATOM 908 O O . SER A 1 115 ? 13.656 6.277 17.115 1.00 52.81 115 SER A O 1
ATOM 910 N N . LEU A 1 116 ? 11.606 5.530 16.577 1.00 58.91 116 LEU A N 1
ATOM 911 C CA . LEU A 1 116 ? 11.783 4.203 17.169 1.00 58.91 116 LEU A CA 1
ATOM 912 C C . LEU A 1 116 ? 12.509 3.253 16.209 1.00 58.91 116 LEU A C 1
ATOM 914 O O . LEU A 1 116 ? 12.061 3.021 15.083 1.00 58.91 116 LEU A O 1
ATOM 918 N N . ASP A 1 117 ? 13.599 2.647 16.686 1.00 66.44 117 ASP A N 1
ATOM 919 C CA . ASP A 1 117 ? 14.226 1.518 16.002 1.00 66.44 117 ASP A CA 1
ATOM 920 C C . ASP A 1 117 ? 13.268 0.317 16.012 1.00 66.44 117 ASP A C 1
ATOM 922 O O . ASP A 1 117 ? 13.003 -0.289 17.054 1.00 66.44 117 ASP A O 1
ATOM 926 N N . ARG A 1 118 ? 12.757 -0.035 14.828 1.00 64.94 118 ARG A N 1
ATOM 927 C CA . ARG A 1 118 ? 11.778 -1.112 14.623 1.00 64.94 118 ARG A CA 1
ATOM 928 C C . ARG A 1 118 ? 12.312 -2.471 15.075 1.00 64.94 118 ARG A C 1
ATOM 930 O O . ARG A 1 118 ? 11.532 -3.293 15.546 1.00 64.94 118 ARG A O 1
ATOM 937 N N . ALA A 1 119 ? 13.621 -2.703 14.963 1.00 63.31 119 ALA A N 1
ATOM 938 C CA . ALA A 1 119 ? 14.244 -3.961 15.375 1.00 63.31 119 ALA A CA 1
ATOM 939 C C . ALA A 1 119 ? 14.394 -4.074 16.903 1.00 63.31 119 ALA A C 1
ATOM 941 O O . ALA A 1 119 ? 14.468 -5.182 17.435 1.00 63.31 119 ALA A O 1
ATOM 942 N N . SER A 1 120 ? 14.393 -2.941 17.613 1.00 69.00 120 SER A N 1
ATOM 943 C CA . SER A 1 120 ? 14.469 -2.889 19.078 1.00 69.00 120 SER A CA 1
ATOM 944 C C . SER A 1 120 ? 13.126 -3.160 19.774 1.00 69.00 120 SER A C 1
ATOM 946 O O . SER A 1 120 ? 13.096 -3.426 20.979 1.00 69.00 120 SER A O 1
ATOM 948 N N . LEU A 1 121 ? 12.015 -3.130 19.025 1.00 70.12 121 LEU A N 1
ATOM 949 C CA . LEU A 1 121 ? 10.676 -3.387 19.547 1.00 70.12 121 LEU A CA 1
ATOM 950 C C . LEU A 1 121 ? 10.528 -4.856 19.964 1.00 70.12 121 LEU A C 1
ATOM 952 O O . LEU A 1 121 ? 10.534 -5.768 19.140 1.00 70.12 121 LEU A O 1
ATOM 956 N N . LYS A 1 122 ? 10.335 -5.080 21.267 1.00 78.12 122 LYS A N 1
ATOM 957 C CA . LYS A 1 122 ? 10.113 -6.411 21.862 1.00 78.12 122 LYS A CA 1
ATOM 958 C C . LYS A 1 122 ? 8.632 -6.804 21.944 1.00 78.12 122 LYS A C 1
ATOM 960 O O . LYS A 1 122 ? 8.279 -7.683 22.722 1.00 78.12 122 LYS A O 1
ATOM 965 N N . ILE A 1 123 ? 7.769 -6.134 21.182 1.00 84.00 123 ILE A N 1
ATOM 966 C CA . ILE A 1 123 ? 6.336 -6.438 21.138 1.00 84.00 123 ILE A CA 1
ATOM 967 C C . ILE A 1 123 ? 6.049 -7.541 20.117 1.00 84.00 123 ILE A C 1
ATOM 969 O O . ILE A 1 123 ? 6.730 -7.658 19.092 1.00 84.00 123 ILE A O 1
ATOM 973 N N . ASN A 1 124 ? 5.029 -8.344 20.406 1.00 89.81 124 ASN A N 1
ATOM 974 C CA . ASN A 1 124 ? 4.514 -9.323 19.460 1.00 89.81 124 ASN A CA 1
ATOM 975 C C . ASN A 1 124 ? 3.807 -8.614 18.300 1.00 89.81 124 ASN A C 1
ATOM 977 O O . ASN A 1 124 ? 3.251 -7.526 18.459 1.00 89.81 124 ASN A O 1
ATOM 981 N N . LEU A 1 125 ? 3.817 -9.257 17.138 1.00 89.69 125 LEU A N 1
ATOM 982 C CA . LEU A 1 125 ? 2.935 -8.921 16.032 1.00 89.69 125 LEU A CA 1
ATOM 983 C C . LEU A 1 125 ? 1.469 -8.999 16.481 1.00 89.69 125 LEU A C 1
ATOM 985 O O . LEU A 1 125 ? 1.155 -9.768 17.398 1.00 89.69 125 LEU A O 1
ATOM 989 N N . PRO A 1 126 ? 0.571 -8.246 15.820 1.00 90.38 126 PRO A N 1
ATOM 990 C CA . PRO A 1 126 ? -0.861 -8.369 16.051 1.00 90.38 126 PRO A CA 1
ATOM 991 C C . PRO A 1 126 ? -1.316 -9.830 15.956 1.00 90.38 126 PRO A C 1
ATOM 993 O O . PRO A 1 126 ? -0.921 -10.546 15.032 1.00 90.38 126 PRO A O 1
ATOM 996 N N . CYS A 1 127 ? -2.129 -10.253 16.922 1.00 89.81 127 CYS A N 1
ATOM 997 C CA . CYS A 1 127 ? -2.847 -11.522 16.860 1.00 89.81 127 CYS A CA 1
ATOM 998 C C . CYS A 1 127 ? -4.026 -11.425 15.880 1.00 89.81 127 CYS A C 1
ATOM 1000 O O . CYS A 1 127 ? -4.280 -10.363 15.302 1.00 89.81 127 CYS A O 1
ATOM 1002 N N . THR A 1 128 ? -4.705 -12.545 15.651 1.00 91.12 128 THR A N 1
ATOM 1003 C CA . THR A 1 128 ? -5.930 -12.556 14.844 1.00 91.12 128 THR A CA 1
ATOM 1004 C C . THR A 1 128 ? -7.085 -11.881 15.590 1.00 91.12 128 THR A C 1
ATOM 1006 O O . THR A 1 128 ? -7.089 -11.849 16.821 1.00 91.12 128 THR A O 1
ATOM 1009 N N . ASP A 1 129 ? -8.079 -11.372 14.856 1.00 85.88 129 ASP A N 1
ATOM 1010 C CA . ASP A 1 129 ? -9.262 -10.742 15.466 1.00 85.88 129 ASP A CA 1
ATOM 1011 C C . ASP A 1 129 ? -9.988 -11.709 16.413 1.00 85.88 129 ASP A C 1
ATOM 1013 O O . ASP A 1 129 ? -10.342 -11.329 17.521 1.00 85.88 129 ASP A O 1
ATOM 1017 N N . ASP A 1 130 ? -10.118 -12.986 16.031 1.00 88.31 130 ASP A N 1
ATOM 1018 C CA . ASP A 1 130 ? -10.762 -14.011 16.862 1.00 88.31 130 ASP A CA 1
ATOM 1019 C C . ASP A 1 130 ? -9.999 -14.256 18.178 1.00 88.31 130 ASP A C 1
ATOM 1021 O O . ASP A 1 130 ? -10.606 -14.371 19.243 1.00 88.31 130 ASP A O 1
ATOM 1025 N N . GLU A 1 131 ? -8.663 -14.341 18.127 1.00 90.19 131 GLU A N 1
ATOM 1026 C CA . GLU A 1 131 ? -7.826 -14.484 19.328 1.00 90.19 131 GLU A CA 1
ATOM 1027 C C . GLU A 1 131 ? -7.978 -13.267 20.248 1.00 90.19 131 GLU A C 1
ATOM 1029 O O . GLU A 1 131 ? -8.114 -13.422 21.465 1.00 90.19 131 GLU A O 1
ATOM 1034 N N . PHE A 1 132 ? -8.000 -12.066 19.667 1.00 87.75 132 PHE A N 1
ATOM 1035 C CA . PHE A 1 132 ? -8.175 -10.821 20.402 1.00 87.75 132 PHE A CA 1
ATOM 1036 C C . PHE A 1 132 ? -9.561 -10.728 21.060 1.00 87.75 132 PHE A C 1
ATOM 1038 O O . PHE A 1 132 ? -9.649 -10.528 22.273 1.00 87.75 132 PHE A O 1
ATOM 1045 N N . ASP A 1 133 ? -10.630 -10.940 20.289 1.00 85.44 133 ASP A N 1
ATOM 1046 C CA . ASP A 1 133 ? -12.026 -10.822 20.727 1.00 85.44 133 ASP A CA 1
ATOM 1047 C C . ASP A 1 133 ? -12.381 -11.840 21.819 1.00 85.44 133 ASP A C 1
ATOM 1049 O O . ASP A 1 133 ? -13.131 -11.538 22.752 1.00 85.44 133 ASP A O 1
ATOM 1053 N N . LEU A 1 134 ? -11.828 -13.053 21.729 1.00 88.38 134 LEU A N 1
ATOM 1054 C CA . LEU A 1 134 ? -12.032 -14.111 22.720 1.00 88.38 134 LEU A CA 1
ATOM 1055 C C . LEU A 1 134 ? -11.075 -14.007 23.918 1.00 88.38 134 LEU A C 1
ATOM 1057 O O . LEU A 1 134 ? -11.213 -14.774 24.874 1.00 88.38 134 LEU A O 1
ATOM 1061 N N . GLY A 1 135 ? -10.103 -13.090 23.882 1.00 87.00 135 GLY A N 1
ATOM 1062 C CA . GLY A 1 135 ? -9.073 -12.959 24.912 1.00 87.00 135 GLY A CA 1
ATOM 1063 C C . GLY A 1 135 ? -8.169 -14.191 25.022 1.00 87.00 135 GLY A C 1
ATOM 1064 O O . GLY A 1 135 ? -7.667 -14.499 26.106 1.00 87.00 135 GLY A O 1
ATOM 1065 N N . VAL A 1 136 ? -7.986 -14.924 23.920 1.00 88.25 136 VAL A N 1
ATOM 1066 C CA . VAL A 1 136 ? -7.158 -16.130 23.867 1.00 88.25 136 VAL A CA 1
ATOM 1067 C C . VAL A 1 136 ? -5.742 -15.737 23.441 1.00 88.25 136 VAL A C 1
ATOM 1069 O O . VAL A 1 136 ? -5.571 -15.078 22.416 1.00 88.25 136 VAL A O 1
ATOM 1072 N N . PRO A 1 137 ? -4.695 -16.131 24.189 1.00 85.94 137 PRO A N 1
ATOM 1073 C CA . PRO A 1 137 ? -3.324 -15.874 23.771 1.00 85.94 137 PRO A CA 1
ATOM 1074 C C . PRO A 1 137 ? -3.035 -16.503 22.408 1.00 85.94 137 PRO A C 1
ATOM 1076 O O . PRO A 1 137 ? -3.393 -17.659 22.174 1.00 85.94 137 PRO A O 1
ATOM 1079 N N . ALA A 1 138 ? -2.334 -15.767 21.544 1.00 84.50 138 ALA A N 1
ATOM 1080 C CA . ALA A 1 138 ? -1.923 -16.292 20.250 1.00 84.50 138 ALA A CA 1
ATOM 1081 C C . ALA A 1 138 ? -1.123 -17.588 20.424 1.00 84.50 138 ALA A C 1
ATOM 1083 O O . ALA A 1 138 ? -0.213 -17.650 21.254 1.00 84.50 138 ALA A O 1
ATOM 1084 N N . ALA A 1 139 ? -1.446 -18.614 19.634 1.00 78.44 139 ALA A N 1
ATOM 1085 C CA . ALA A 1 139 ? -0.840 -19.937 19.803 1.00 78.44 139 ALA A CA 1
ATOM 1086 C C . ALA A 1 139 ? 0.678 -19.930 19.541 1.00 78.44 139 ALA A C 1
ATOM 1088 O O . ALA A 1 139 ? 1.433 -20.601 20.237 1.00 78.44 139 ALA A O 1
ATOM 1089 N N . ASN A 1 140 ? 1.120 -19.146 18.550 1.00 82.44 140 ASN A N 1
ATOM 1090 C CA . ASN A 1 140 ? 2.525 -18.977 18.171 1.00 82.44 140 ASN A CA 1
ATOM 1091 C C . ASN A 1 140 ? 2.818 -17.485 17.922 1.00 82.44 140 ASN A C 1
ATOM 1093 O O . ASN A 1 140 ? 2.868 -17.055 16.760 1.00 82.44 140 ASN A O 1
ATOM 1097 N N . PRO A 1 141 ? 2.957 -16.672 18.986 1.00 87.25 141 PRO A N 1
ATOM 1098 C CA . PRO A 1 141 ? 3.225 -15.252 18.845 1.00 87.25 141 PRO A CA 1
ATOM 1099 C C . PRO A 1 141 ? 4.643 -15.053 18.307 1.00 87.25 141 PRO A C 1
ATOM 1101 O O . PRO A 1 141 ? 5.590 -15.700 18.750 1.00 87.25 141 PRO A O 1
ATOM 1104 N N . LEU A 1 142 ? 4.782 -14.142 17.350 1.00 89.50 142 LEU A N 1
ATOM 1105 C CA . LEU A 1 142 ? 6.066 -13.768 16.767 1.00 89.50 142 LEU A CA 1
ATOM 1106 C C . LEU A 1 142 ? 6.315 -12.296 17.042 1.00 89.50 142 LEU A C 1
ATOM 1108 O O . LEU A 1 142 ? 5.425 -11.477 16.825 1.00 89.50 142 LEU A O 1
ATOM 1112 N N . THR A 1 143 ? 7.521 -11.938 17.465 1.00 90.62 143 THR A N 1
ATOM 1113 C CA . THR A 1 143 ? 7.949 -10.536 17.461 1.00 90.62 143 THR A CA 1
ATOM 1114 C C . THR A 1 143 ? 8.278 -10.082 16.043 1.00 90.62 143 THR A C 1
ATOM 1116 O O . THR A 1 143 ? 8.532 -10.892 15.145 1.00 90.62 143 THR A O 1
ATOM 1119 N N . TYR A 1 144 ? 8.339 -8.765 15.836 1.00 88.31 144 TYR A N 1
ATOM 1120 C CA . TYR A 1 144 ? 8.758 -8.221 14.545 1.00 88.31 144 TYR A CA 1
ATOM 1121 C C . TYR A 1 144 ? 10.174 -8.683 14.160 1.00 88.31 144 TYR A C 1
ATOM 1123 O O . TYR A 1 144 ? 10.407 -9.116 13.036 1.00 88.31 144 TYR A O 1
ATOM 1131 N N . SER A 1 145 ? 11.111 -8.676 15.111 1.00 86.94 145 SER A N 1
ATOM 1132 C CA . SER A 1 145 ? 12.488 -9.133 14.888 1.00 86.94 145 SER A CA 1
ATOM 1133 C C . SER A 1 145 ? 12.585 -10.621 14.535 1.00 86.94 145 SER A C 1
ATOM 1135 O O . SER A 1 145 ? 13.368 -10.980 13.659 1.00 86.94 145 SER A O 1
ATOM 1137 N N . GLN A 1 146 ? 11.767 -11.478 15.157 1.00 90.00 146 GLN A N 1
ATOM 1138 C CA . GLN A 1 146 ? 11.677 -12.898 14.804 1.00 90.00 146 GLN A CA 1
ATOM 1139 C C . GLN A 1 146 ? 11.100 -13.097 13.402 1.00 90.00 146 GLN A C 1
ATOM 1141 O O . GLN A 1 146 ? 11.574 -13.953 12.661 1.00 90.00 146 GLN A O 1
ATOM 1146 N N . LEU A 1 147 ? 10.107 -12.296 13.004 1.00 90.06 147 LEU A N 1
ATOM 1147 C CA . LEU A 1 147 ? 9.573 -12.349 11.644 1.00 90.06 147 LEU A CA 1
ATOM 1148 C C . LEU A 1 147 ? 10.652 -12.026 10.605 1.00 90.06 147 LEU A C 1
ATOM 1150 O O . LEU A 1 147 ? 10.738 -12.715 9.594 1.00 90.06 147 LEU A O 1
ATOM 1154 N N . LEU A 1 148 ? 11.485 -11.012 10.860 1.00 88.44 148 LEU A N 1
ATOM 1155 C CA . LEU A 1 148 ? 12.560 -10.613 9.945 1.00 88.44 148 LEU A CA 1
ATOM 1156 C C . LEU A 1 148 ? 13.641 -11.687 9.768 1.00 88.44 148 LEU A C 1
ATOM 1158 O O . LEU A 1 148 ? 14.255 -11.751 8.707 1.00 88.44 148 LEU A O 1
ATOM 1162 N N . SER A 1 149 ? 13.885 -12.519 10.784 1.00 86.62 149 SER A N 1
ATOM 1163 C CA . SER A 1 149 ? 14.847 -13.627 10.708 1.00 86.62 149 SER A CA 1
ATOM 1164 C C . SER A 1 149 ? 14.241 -14.937 10.193 1.00 86.62 149 SER A C 1
ATOM 1166 O O . SER A 1 149 ? 14.969 -15.907 9.976 1.00 86.62 149 SER A O 1
ATOM 1168 N N . THR A 1 150 ? 12.923 -14.981 9.993 1.00 85.62 150 THR A N 1
ATOM 1169 C CA . THR A 1 150 ? 12.194 -16.165 9.530 1.00 85.62 150 THR A CA 1
ATOM 1170 C C . THR A 1 150 ? 12.034 -16.135 8.009 1.00 85.62 150 THR A C 1
ATOM 1172 O O . THR A 1 150 ? 11.887 -15.075 7.406 1.00 85.62 150 THR A O 1
ATOM 1175 N N . ASN A 1 151 ? 12.027 -17.306 7.370 1.00 82.62 151 ASN A N 1
ATOM 1176 C CA . ASN A 1 151 ? 11.726 -17.449 5.947 1.00 82.62 151 ASN A CA 1
ATOM 1177 C C . ASN A 1 151 ? 10.504 -18.364 5.740 1.00 82.62 151 ASN A C 1
ATOM 1179 O O . ASN A 1 151 ? 9.952 -18.925 6.690 1.00 82.62 151 ASN A O 1
ATOM 1183 N N . ALA A 1 152 ? 10.048 -18.499 4.492 1.00 77.50 152 ALA A N 1
ATOM 1184 C CA . ALA A 1 152 ? 8.866 -19.302 4.174 1.00 77.50 152 ALA A CA 1
ATOM 1185 C C . ALA A 1 152 ? 9.020 -20.795 4.526 1.00 77.50 152 ALA A C 1
ATOM 1187 O O . ALA A 1 152 ? 8.017 -21.462 4.770 1.00 77.50 152 ALA A O 1
ATOM 1188 N N . GLU A 1 153 ? 10.249 -21.312 4.563 1.00 80.75 153 GLU A N 1
ATOM 1189 C CA . GLU A 1 153 ? 10.547 -22.713 4.871 1.00 80.75 153 GLU A CA 1
ATOM 1190 C C . GLU A 1 153 ? 10.565 -22.972 6.385 1.00 80.75 153 GLU A C 1
ATOM 1192 O O . GLU A 1 153 ? 10.120 -24.026 6.834 1.00 80.75 153 GLU A O 1
ATOM 1197 N N . SER A 1 154 ? 11.027 -22.004 7.184 1.00 82.44 154 SER A N 1
ATOM 1198 C CA . SER A 1 154 ? 11.200 -22.156 8.632 1.00 82.44 154 SER A CA 1
ATOM 1199 C C . SER A 1 154 ? 9.964 -21.813 9.465 1.00 82.44 154 SER A C 1
ATOM 1201 O O . SER A 1 154 ? 9.842 -22.308 10.583 1.00 82.44 154 SER A O 1
ATOM 1203 N N . LEU A 1 155 ? 9.025 -21.011 8.947 1.00 83.69 155 LEU A N 1
ATOM 1204 C CA . LEU A 1 155 ? 7.842 -20.578 9.705 1.00 83.69 155 LEU A CA 1
ATOM 1205 C C . LEU A 1 155 ? 6.883 -21.734 10.061 1.00 83.69 155 LEU A C 1
ATOM 1207 O O . LEU A 1 155 ? 6.136 -21.637 11.033 1.00 83.69 155 LEU A O 1
ATOM 1211 N N . GLY A 1 156 ? 6.840 -22.800 9.253 1.00 84.06 156 GLY A N 1
ATOM 1212 C CA . GLY A 1 156 ? 5.945 -23.952 9.456 1.00 84.06 156 GLY A CA 1
ATOM 1213 C C . GLY A 1 156 ? 4.441 -23.660 9.298 1.00 84.06 156 GLY A C 1
ATOM 1214 O O . GLY A 1 156 ? 3.629 -24.581 9.354 1.00 84.06 156 GLY A O 1
ATOM 1215 N N . ARG A 1 157 ? 4.056 -22.398 9.064 1.00 90.12 157 ARG A N 1
ATOM 1216 C CA . ARG A 1 157 ? 2.692 -21.948 8.746 1.00 90.12 157 ARG A CA 1
ATOM 1217 C C . ARG A 1 157 ? 2.708 -20.871 7.664 1.00 90.12 157 ARG A C 1
ATOM 1219 O O . ARG A 1 157 ? 3.747 -20.277 7.389 1.00 90.12 157 ARG A O 1
ATOM 1226 N N . LYS A 1 158 ? 1.543 -20.591 7.081 1.00 93.31 158 LYS A N 1
ATOM 1227 C CA . LYS A 1 158 ? 1.329 -19.438 6.196 1.00 93.31 158 LYS A CA 1
ATOM 1228 C C . LYS A 1 158 ? 0.394 -18.432 6.849 1.00 93.31 158 LYS A C 1
ATOM 1230 O O . LYS A 1 158 ? -0.502 -18.826 7.591 1.00 93.31 158 LYS A O 1
ATOM 1235 N N . PHE A 1 159 ? 0.593 -17.155 6.545 1.00 95.06 159 PHE A N 1
ATOM 1236 C CA . PHE A 1 159 ? -0.312 -16.093 6.980 1.00 95.06 159 PHE A CA 1
ATOM 1237 C C . PHE A 1 159 ? -1.588 -16.101 6.140 1.00 95.06 159 PHE A C 1
ATOM 1239 O O . PHE A 1 159 ? -1.537 -16.190 4.912 1.00 95.06 159 PHE A O 1
ATOM 1246 N N . THR A 1 160 ? -2.729 -15.995 6.804 1.00 95.56 160 THR A N 1
ATOM 1247 C CA . THR A 1 160 ? -4.065 -16.018 6.204 1.00 95.56 160 THR A CA 1
ATOM 1248 C C . THR A 1 160 ? -4.749 -14.661 6.358 1.00 95.56 160 THR A C 1
ATOM 1250 O O . THR A 1 160 ? -4.147 -13.698 6.830 1.00 95.56 160 THR A O 1
ATOM 1253 N N . ILE A 1 161 ? -6.023 -14.562 5.961 1.00 94.44 161 ILE A N 1
ATOM 1254 C CA . ILE A 1 161 ? -6.788 -13.319 6.123 1.00 94.44 161 ILE A CA 1
ATOM 1255 C C . ILE A 1 161 ? -7.028 -13.000 7.604 1.00 94.44 161 ILE A C 1
ATOM 1257 O O . ILE A 1 161 ? -7.178 -11.839 7.961 1.00 94.44 161 ILE A O 1
ATOM 1261 N N . ALA A 1 162 ? -7.028 -14.015 8.476 1.00 92.69 162 ALA A N 1
ATOM 1262 C CA . ALA A 1 162 ? -7.149 -13.806 9.914 1.00 92.69 162 ALA A CA 1
ATOM 1263 C C . ALA A 1 162 ? -5.941 -13.027 10.463 1.00 92.69 162 ALA A C 1
ATOM 1265 O O . ALA A 1 162 ? -6.086 -12.226 11.377 1.00 92.69 162 ALA A O 1
ATOM 1266 N N . ASP A 1 163 ? -4.768 -13.183 9.841 1.00 93.44 163 ASP A N 1
ATOM 1267 C CA . ASP A 1 163 ? -3.536 -12.483 10.202 1.00 93.44 163 ASP A CA 1
ATOM 1268 C C . ASP A 1 163 ? -3.404 -11.096 9.526 1.00 93.44 163 ASP A C 1
ATOM 1270 O O . ASP A 1 163 ? -2.300 -10.545 9.467 1.00 93.44 163 ASP A O 1
ATOM 1274 N N . HIS A 1 164 ? -4.482 -10.527 8.963 1.00 92.44 164 HIS A N 1
ATOM 1275 C CA . HIS A 1 164 ? -4.412 -9.336 8.101 1.00 92.44 164 HIS A CA 1
ATOM 1276 C C . HIS A 1 164 ? -3.643 -8.162 8.728 1.00 92.44 164 HIS A C 1
ATOM 1278 O O . HIS A 1 164 ? -2.841 -7.538 8.038 1.00 92.44 164 HIS A O 1
ATOM 1284 N N . SER A 1 165 ? -3.816 -7.898 10.026 1.00 91.12 165 SER A N 1
ATOM 1285 C CA . SER A 1 165 ? -3.105 -6.833 10.742 1.00 91.12 165 SER A CA 1
ATOM 1286 C C . SER A 1 165 ? -1.587 -7.044 10.738 1.00 91.12 165 SER A C 1
ATOM 1288 O O . SER A 1 165 ? -0.833 -6.138 10.375 1.00 91.12 165 SER A O 1
ATOM 1290 N N . ALA A 1 166 ? -1.114 -8.254 11.053 1.00 92.25 166 ALA A N 1
ATOM 1291 C CA . ALA A 1 166 ? 0.308 -8.591 10.970 1.00 92.25 166 ALA A CA 1
ATOM 1292 C C . ALA A 1 166 ? 0.821 -8.504 9.523 1.00 92.25 166 ALA A C 1
ATOM 1294 O O . ALA A 1 166 ? 1.929 -8.014 9.275 1.00 92.25 166 ALA A O 1
ATOM 1295 N N . VAL A 1 167 ? -0.008 -8.919 8.557 1.00 95.19 167 VAL A N 1
ATOM 1296 C CA . VAL A 1 167 ? 0.343 -8.859 7.137 1.00 95.19 167 VAL A CA 1
ATOM 1297 C C . VAL A 1 167 ? 0.491 -7.421 6.648 1.00 95.19 167 VAL A C 1
ATOM 1299 O O . VAL A 1 167 ? 1.441 -7.117 5.921 1.00 95.19 167 VAL A O 1
ATOM 1302 N N . ILE A 1 168 ? -0.406 -6.528 7.064 1.00 93.25 168 ILE A N 1
ATOM 1303 C CA . ILE A 1 168 ? -0.369 -5.098 6.746 1.00 93.25 168 ILE A CA 1
ATOM 1304 C C . ILE A 1 168 ? 0.879 -4.449 7.346 1.00 93.25 168 ILE A C 1
ATOM 1306 O O . ILE A 1 168 ? 1.583 -3.747 6.622 1.00 93.25 168 ILE A O 1
ATOM 1310 N N . VAL A 1 169 ? 1.212 -4.734 8.612 1.00 90.88 169 VAL A N 1
ATOM 1311 C CA . VAL A 1 169 ? 2.417 -4.196 9.272 1.00 90.88 169 VAL A CA 1
ATOM 1312 C C . VAL A 1 169 ? 3.678 -4.545 8.481 1.00 90.88 169 VAL A C 1
ATOM 1314 O O . VAL A 1 169 ? 4.458 -3.656 8.131 1.00 90.88 169 VAL A O 1
ATOM 1317 N N . ARG A 1 170 ? 3.866 -5.825 8.141 1.00 93.19 170 ARG A N 1
ATOM 1318 C CA . ARG A 1 170 ? 5.057 -6.253 7.397 1.00 93.19 170 ARG A CA 1
ATOM 1319 C C . ARG A 1 170 ? 5.074 -5.718 5.966 1.00 93.19 170 ARG A C 1
ATOM 1321 O O . ARG A 1 170 ? 6.115 -5.266 5.496 1.00 93.19 170 ARG A O 1
ATOM 1328 N N . SER A 1 171 ? 3.935 -5.733 5.277 1.00 95.25 171 SER A N 1
ATOM 1329 C CA . SER A 1 171 ? 3.845 -5.200 3.911 1.00 95.25 171 SER A CA 1
ATOM 1330 C C . SER A 1 171 ? 4.115 -3.690 3.876 1.00 95.25 171 SER A C 1
ATOM 1332 O O . SER A 1 171 ? 4.777 -3.205 2.961 1.00 95.25 171 SER A O 1
ATOM 1334 N N . GLY A 1 172 ? 3.666 -2.960 4.902 1.00 92.38 172 GLY A N 1
ATOM 1335 C CA . GLY A 1 172 ? 3.938 -1.539 5.109 1.00 92.38 172 GLY A CA 1
ATOM 1336 C C . GLY A 1 172 ? 5.416 -1.227 5.313 1.00 92.38 172 GL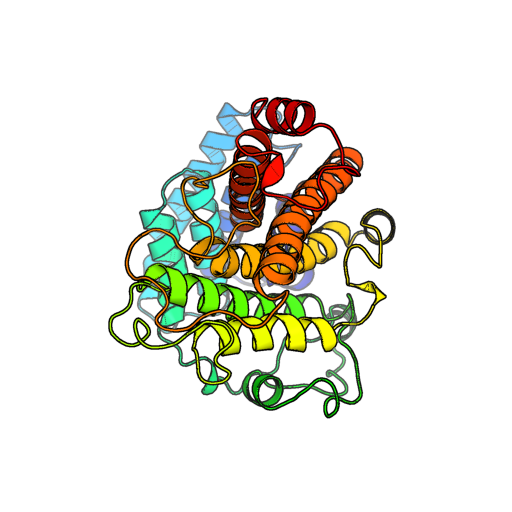Y A C 1
ATOM 1337 O O . GLY A 1 172 ? 5.922 -0.269 4.733 1.00 92.38 172 GLY A O 1
ATOM 1338 N N . ASP A 1 173 ? 6.131 -2.048 6.082 1.00 91.00 173 ASP A N 1
ATOM 1339 C CA . ASP A 1 173 ? 7.577 -1.902 6.276 1.00 91.00 173 ASP A CA 1
ATOM 1340 C C . ASP A 1 173 ? 8.361 -2.081 4.969 1.00 91.00 173 ASP A C 1
ATOM 1342 O O . ASP A 1 173 ? 9.197 -1.240 4.630 1.00 91.00 173 ASP A O 1
ATOM 1346 N N . ILE A 1 174 ? 8.032 -3.120 4.195 1.00 94.75 174 ILE A N 1
ATOM 1347 C CA . ILE A 1 174 ? 8.647 -3.385 2.885 1.00 94.75 174 ILE A CA 1
ATOM 1348 C C . ILE A 1 174 ? 8.370 -2.229 1.918 1.00 94.75 174 ILE A C 1
ATOM 1350 O O . ILE A 1 174 ? 9.288 -1.717 1.272 1.00 94.75 174 ILE A O 1
ATOM 1354 N N . TRP A 1 175 ? 7.117 -1.774 1.848 1.00 94.38 175 TRP A N 1
ATOM 1355 C CA . TRP A 1 175 ? 6.736 -0.623 1.033 1.00 94.38 175 TRP A CA 1
ATOM 1356 C C . TRP A 1 175 ? 7.489 0.646 1.453 1.00 94.38 175 TRP A C 1
ATOM 1358 O O . TRP A 1 175 ? 8.022 1.361 0.605 1.00 94.38 175 TRP A O 1
ATOM 1368 N N . PHE A 1 176 ? 7.606 0.910 2.757 1.00 91.06 176 PHE A N 1
ATOM 1369 C CA . PHE A 1 176 ? 8.358 2.051 3.273 1.00 91.06 176 PHE A CA 1
ATOM 1370 C C . PHE A 1 176 ? 9.839 1.975 2.890 1.00 91.06 176 PHE A C 1
ATOM 1372 O O . PHE A 1 176 ? 10.411 2.983 2.478 1.00 91.06 176 PHE A O 1
ATOM 1379 N N . ARG A 1 177 ? 10.458 0.789 2.971 1.00 92.50 177 ARG A N 1
ATOM 1380 C CA . ARG A 1 177 ? 11.838 0.565 2.519 1.00 92.50 177 ARG A CA 1
ATOM 1381 C C . ARG A 1 177 ? 11.993 0.870 1.027 1.00 92.50 177 ARG A C 1
ATOM 1383 O O . ARG A 1 177 ? 12.926 1.579 0.654 1.00 92.50 177 ARG A O 1
ATOM 1390 N N . ALA A 1 178 ? 11.063 0.407 0.191 1.00 94.75 178 ALA A N 1
ATOM 1391 C CA . ALA A 1 178 ? 11.042 0.714 -1.239 1.00 94.75 178 ALA A CA 1
ATOM 1392 C C . ALA A 1 178 ? 10.914 2.226 -1.503 1.00 94.75 178 ALA A C 1
ATOM 1394 O O . ALA A 1 178 ? 11.701 2.794 -2.261 1.00 94.75 178 ALA A O 1
ATOM 1395 N N . CYS A 1 179 ? 9.974 2.900 -0.835 1.00 92.44 179 CYS A N 1
ATOM 1396 C CA . CYS A 1 179 ? 9.789 4.348 -0.940 1.00 92.44 179 CYS A CA 1
ATOM 1397 C C . CYS A 1 179 ? 11.026 5.124 -0.483 1.00 92.44 179 CYS A C 1
ATOM 1399 O O . CYS A 1 179 ? 11.446 6.049 -1.172 1.00 92.44 179 CYS A O 1
ATOM 1401 N N . LYS A 1 180 ? 11.638 4.735 0.642 1.00 91.50 180 LYS A N 1
ATOM 1402 C CA . LYS A 1 180 ? 12.877 5.335 1.147 1.00 91.50 180 LYS A CA 1
ATOM 1403 C C . LYS A 1 180 ? 14.001 5.198 0.125 1.00 91.50 180 LYS A C 1
ATOM 1405 O O . LYS A 1 180 ? 14.668 6.182 -0.181 1.00 91.50 180 LYS A O 1
ATOM 1410 N N . TRP A 1 181 ? 14.168 4.008 -0.452 1.00 93.38 181 TRP A N 1
ATOM 1411 C CA . TRP A 1 181 ? 15.174 3.776 -1.482 1.00 93.38 181 TRP A CA 1
ATOM 1412 C C . TRP A 1 181 ? 14.997 4.710 -2.685 1.00 93.38 181 TRP A C 1
ATOM 1414 O O . TRP A 1 181 ? 15.961 5.358 -3.097 1.00 93.38 181 TRP A O 1
ATOM 1424 N N . VAL A 1 182 ? 13.769 4.836 -3.197 1.00 93.06 182 VAL A N 1
ATOM 1425 C CA . VAL A 1 182 ? 13.442 5.753 -4.301 1.00 93.06 182 VAL A CA 1
ATOM 1426 C C . VAL A 1 182 ? 13.670 7.215 -3.906 1.00 93.06 182 VAL A C 1
ATOM 1428 O O . VAL A 1 182 ? 14.315 7.954 -4.646 1.00 93.06 182 VAL A O 1
ATOM 1431 N N . ALA A 1 183 ? 13.176 7.638 -2.739 1.00 90.06 183 ALA A N 1
ATOM 1432 C CA . ALA A 1 183 ? 13.240 9.024 -2.272 1.00 90.06 183 ALA A CA 1
ATOM 1433 C C . ALA A 1 183 ? 14.678 9.512 -2.045 1.00 90.06 183 ALA A C 1
ATOM 1435 O O . ALA A 1 183 ? 14.994 10.669 -2.300 1.00 90.06 183 ALA A O 1
ATOM 1436 N N . GLU A 1 184 ? 15.569 8.617 -1.625 1.00 91.19 184 GLU A N 1
ATOM 1437 C CA . GLU A 1 184 ? 17.000 8.892 -1.488 1.00 91.19 184 GLU A CA 1
ATOM 1438 C C . GLU A 1 184 ? 17.744 8.909 -2.841 1.00 91.19 184 GLU A C 1
ATOM 1440 O O . GLU A 1 184 ? 18.962 9.056 -2.871 1.00 91.19 184 GLU A O 1
ATOM 1445 N N . GLY A 1 185 ? 17.038 8.756 -3.966 1.00 90.19 185 GLY A N 1
ATOM 1446 C CA . GLY A 1 185 ? 17.580 8.863 -5.322 1.00 90.19 185 GLY A CA 1
ATOM 1447 C C . GLY A 1 185 ? 17.581 7.559 -6.120 1.00 90.19 185 GLY A C 1
ATOM 1448 O O . GLY A 1 185 ? 18.008 7.571 -7.276 1.00 90.19 185 GLY A O 1
ATOM 1449 N N . GLY A 1 186 ? 17.123 6.442 -5.542 1.00 92.69 186 GLY A N 1
ATOM 1450 C CA . GLY A 1 186 ? 16.990 5.155 -6.228 1.00 92.69 186 GLY A CA 1
ATOM 1451 C C . GLY A 1 186 ? 18.274 4.735 -6.944 1.00 92.69 186 GLY A C 1
ATOM 1452 O O . GLY A 1 186 ? 19.362 4.751 -6.368 1.00 92.69 186 GLY A O 1
ATOM 1453 N N . ARG A 1 187 ? 18.172 4.435 -8.245 1.00 90.62 187 ARG A N 1
ATOM 1454 C CA . ARG A 1 187 ? 19.329 4.071 -9.090 1.00 90.62 187 ARG A CA 1
ATOM 1455 C C . ARG A 1 187 ? 20.359 5.193 -9.293 1.00 90.62 187 ARG A C 1
ATOM 1457 O O . ARG A 1 187 ? 21.417 4.955 -9.863 1.00 90.62 187 ARG A O 1
ATOM 1464 N N . ARG A 1 188 ? 20.037 6.429 -8.902 1.00 90.56 188 ARG A N 1
ATOM 1465 C CA . ARG A 1 188 ? 20.903 7.610 -9.053 1.00 90.56 188 ARG A CA 1
ATOM 1466 C C . ARG A 1 188 ? 21.765 7.874 -7.818 1.00 90.56 188 ARG A C 1
ATOM 1468 O O . ARG A 1 188 ? 22.587 8.786 -7.857 1.00 90.56 188 ARG A O 1
ATOM 1475 N N . LYS A 1 189 ? 21.604 7.100 -6.735 1.00 89.56 189 LYS A N 1
ATOM 1476 C CA . LYS A 1 189 ? 22.467 7.197 -5.549 1.00 89.56 189 LYS A CA 1
ATOM 1477 C C . LYS A 1 189 ? 23.908 6.869 -5.915 1.00 89.56 189 LYS A C 1
ATOM 1479 O O . LYS A 1 189 ? 24.166 5.818 -6.497 1.00 89.56 189 LYS A O 1
ATOM 1484 N N . SER A 1 190 ? 24.853 7.701 -5.486 1.00 82.06 190 SER A N 1
ATOM 1485 C CA . SER A 1 190 ? 26.289 7.479 -5.712 1.00 82.06 190 SER A CA 1
ATOM 1486 C C . SER A 1 190 ? 26.772 6.104 -5.231 1.00 82.06 190 SER A C 1
ATOM 1488 O O . SER A 1 190 ? 27.612 5.497 -5.888 1.00 82.06 190 SER A O 1
ATOM 1490 N N . SER A 1 191 ? 26.203 5.584 -4.138 1.00 79.69 191 SER A N 1
ATOM 1491 C CA . SER A 1 191 ? 26.523 4.265 -3.578 1.00 79.69 191 SER A CA 1
ATOM 1492 C C . SER A 1 191 ? 26.086 3.081 -4.447 1.00 79.69 191 SER A C 1
ATOM 1494 O O . SER A 1 191 ? 26.642 1.998 -4.292 1.00 79.69 191 SER A O 1
ATOM 1496 N N . VAL A 1 192 ? 25.119 3.261 -5.356 1.00 79.62 192 VAL A N 1
ATOM 1497 C CA . VAL A 1 192 ? 24.541 2.163 -6.155 1.00 79.62 192 VAL A CA 1
ATOM 1498 C C . VAL A 1 192 ? 24.774 2.300 -7.658 1.00 79.62 192 VAL A C 1
ATOM 1500 O O . VAL A 1 192 ? 24.508 1.344 -8.376 1.00 79.62 192 VAL A O 1
ATOM 1503 N N . VAL A 1 193 ? 25.304 3.432 -8.149 1.00 79.44 193 VAL A N 1
ATOM 1504 C CA . VAL A 1 193 ? 25.545 3.672 -9.593 1.00 79.44 193 VAL A CA 1
ATOM 1505 C C . VAL A 1 193 ? 26.369 2.557 -10.255 1.00 79.44 193 VAL A C 1
ATOM 1507 O O . VAL A 1 193 ? 26.189 2.282 -11.438 1.00 79.44 193 VAL A O 1
ATOM 1510 N N . ASN A 1 194 ? 27.246 1.891 -9.499 1.00 82.19 194 ASN A N 1
ATOM 1511 C CA . ASN A 1 194 ? 28.107 0.825 -10.017 1.00 82.19 194 ASN A CA 1
ATOM 1512 C C . ASN A 1 194 ? 27.499 -0.587 -9.918 1.00 82.19 194 ASN A C 1
ATOM 1514 O O . ASN A 1 194 ? 28.104 -1.551 -10.396 1.00 82.19 194 ASN A O 1
ATOM 1518 N N . SER A 1 195 ? 26.318 -0.728 -9.315 1.00 88.31 195 SER A N 1
ATOM 1519 C CA . SER A 1 195 ? 25.629 -2.008 -9.158 1.00 88.31 195 SER A CA 1
ATOM 1520 C C . SER A 1 195 ? 24.491 -2.148 -10.165 1.00 88.31 195 SER A C 1
ATOM 1522 O O . SER A 1 195 ? 23.836 -1.178 -10.546 1.00 88.31 195 SER A O 1
ATOM 1524 N N . CYS A 1 196 ? 24.271 -3.374 -10.630 1.00 92.31 196 CYS A N 1
ATOM 1525 C CA . CYS A 1 196 ? 23.175 -3.706 -11.528 1.00 92.31 196 CYS A CA 1
ATOM 1526 C C . CYS A 1 196 ? 22.030 -4.372 -10.745 1.00 92.31 196 CYS A C 1
ATOM 1528 O O . CYS A 1 196 ? 22.289 -5.110 -9.801 1.00 92.31 196 CYS A O 1
ATOM 1530 N N . PRO A 1 197 ? 20.761 -4.195 -11.148 1.00 93.38 197 PRO A N 1
ATOM 1531 C CA . PRO A 1 197 ? 19.604 -4.719 -10.407 1.00 93.38 197 PRO A CA 1
ATOM 1532 C C . PRO A 1 197 ? 19.493 -6.258 -10.373 1.00 93.38 197 PRO A C 1
ATOM 1534 O O . PRO A 1 197 ? 18.812 -6.818 -9.519 1.00 93.38 197 PRO A O 1
ATOM 1537 N N . TRP A 1 198 ? 20.155 -6.985 -11.278 1.00 93.44 198 TRP A N 1
ATOM 1538 C CA . TRP A 1 198 ? 20.293 -8.451 -11.183 1.00 93.44 198 TRP A CA 1
ATOM 1539 C C . TRP A 1 198 ? 21.393 -8.892 -10.203 1.00 93.44 198 TRP A C 1
ATOM 1541 O O . TRP A 1 198 ? 21.532 -10.079 -9.928 1.00 93.44 198 TRP A O 1
ATOM 1551 N N . GLU A 1 199 ? 22.151 -7.926 -9.688 1.00 93.31 199 GLU A N 1
ATOM 1552 C CA . GLU A 1 199 ? 23.115 -8.004 -8.594 1.00 93.31 199 GLU A CA 1
ATOM 1553 C C . GLU A 1 199 ? 22.499 -8.535 -7.305 1.00 93.31 199 GLU A C 1
ATOM 1555 O O . GLU A 1 199 ? 21.723 -7.772 -6.739 1.00 93.31 199 GLU A O 1
ATOM 1560 N N . THR A 1 200 ? 22.816 -9.727 -6.785 1.00 92.50 200 THR A N 1
ATOM 1561 C CA . THR A 1 200 ? 22.258 -10.177 -5.484 1.00 92.50 200 THR A CA 1
ATOM 1562 C C . THR A 1 200 ? 22.554 -9.204 -4.345 1.00 92.50 200 THR A C 1
ATOM 1564 O O . THR A 1 200 ? 21.717 -8.983 -3.471 1.00 92.50 200 THR A O 1
ATOM 1567 N N . ASP A 1 201 ? 23.723 -8.570 -4.405 1.00 90.94 201 ASP A N 1
ATOM 1568 C CA . ASP A 1 201 ? 24.192 -7.602 -3.413 1.00 90.94 201 ASP A CA 1
ATOM 1569 C C . ASP A 1 201 ? 23.626 -6.194 -3.653 1.00 90.94 201 ASP A C 1
ATOM 1571 O O . ASP A 1 201 ? 23.791 -5.306 -2.816 1.00 90.94 201 ASP A O 1
ATOM 1575 N N . SER A 1 202 ? 22.939 -5.973 -4.779 1.00 92.69 202 SER A N 1
ATOM 1576 C CA . SER A 1 202 ? 22.327 -4.683 -5.077 1.00 92.69 202 SER A CA 1
ATOM 1577 C C . SER A 1 202 ? 21.158 -4.414 -4.130 1.00 92.69 202 SER A C 1
ATOM 1579 O O . SER A 1 202 ? 20.319 -5.280 -3.870 1.00 92.69 202 SER A O 1
ATOM 1581 N N . GLU A 1 203 ? 21.053 -3.176 -3.649 1.00 93.81 203 GLU A N 1
ATOM 1582 C CA . GLU A 1 203 ? 19.961 -2.771 -2.757 1.00 93.81 203 GLU A CA 1
ATOM 1583 C C . GLU A 1 203 ? 18.585 -2.994 -3.413 1.00 93.81 203 GLU A C 1
ATOM 1585 O O . GLU A 1 203 ? 17.644 -3.448 -2.764 1.00 93.81 203 GLU A O 1
ATOM 1590 N N . TRP A 1 204 ? 18.486 -2.764 -4.729 1.00 95.12 204 TRP A N 1
ATOM 1591 C CA . TRP A 1 204 ? 17.272 -3.042 -5.497 1.00 95.12 204 TRP A CA 1
ATOM 1592 C C . TRP A 1 204 ? 16.895 -4.527 -5.459 1.00 95.12 204 TRP A C 1
ATOM 1594 O O . TRP A 1 204 ? 15.733 -4.855 -5.216 1.00 95.12 204 TRP A O 1
ATOM 1604 N N . HIS A 1 205 ? 17.861 -5.427 -5.668 1.00 95.69 205 HIS A N 1
ATOM 1605 C CA . HIS A 1 205 ? 17.609 -6.866 -5.651 1.00 95.69 205 HIS A CA 1
ATOM 1606 C C . HIS A 1 205 ? 17.198 -7.344 -4.264 1.00 95.69 205 HIS A C 1
ATOM 1608 O O . HIS A 1 205 ? 16.286 -8.154 -4.150 1.00 95.69 205 HIS A O 1
ATOM 1614 N N . GLN A 1 206 ? 17.807 -6.811 -3.206 1.00 95.69 206 GLN A N 1
ATOM 1615 C CA . GLN A 1 206 ? 17.422 -7.136 -1.835 1.00 95.69 206 GLN A CA 1
ATOM 1616 C C . GLN A 1 206 ? 15.968 -6.741 -1.548 1.00 95.69 206 GLN A C 1
ATOM 1618 O O . GLN A 1 206 ? 15.216 -7.553 -1.010 1.00 95.69 206 GLN A O 1
ATOM 1623 N N . ILE A 1 207 ? 15.545 -5.537 -1.959 1.00 96.62 207 ILE A N 1
ATOM 1624 C CA . ILE A 1 207 ? 14.149 -5.090 -1.812 1.00 96.62 207 ILE A CA 1
ATOM 1625 C C . ILE A 1 207 ? 13.215 -5.956 -2.672 1.00 96.62 207 ILE A C 1
ATOM 1627 O O . ILE A 1 207 ? 12.175 -6.398 -2.184 1.00 96.62 207 ILE A O 1
ATOM 1631 N N . LYS A 1 208 ? 13.586 -6.257 -3.930 1.00 97.31 208 LYS A N 1
ATOM 1632 C CA . LYS A 1 208 ? 12.839 -7.187 -4.799 1.00 97.31 208 LYS A CA 1
ATOM 1633 C C . LYS A 1 208 ? 12.633 -8.525 -4.088 1.00 97.31 208 LYS A C 1
ATOM 1635 O O . LYS A 1 208 ? 11.501 -8.995 -3.986 1.00 97.31 208 LYS A O 1
ATOM 1640 N N . THR A 1 209 ? 13.712 -9.144 -3.626 1.00 96.31 209 THR A N 1
ATOM 1641 C CA . THR A 1 209 ? 13.686 -10.453 -2.971 1.00 96.31 209 THR A CA 1
ATOM 1642 C C . THR A 1 209 ? 12.786 -10.414 -1.746 1.00 96.31 209 THR A C 1
ATOM 1644 O O . THR A 1 209 ? 11.901 -11.253 -1.628 1.00 96.31 209 THR A O 1
ATOM 1647 N N . GLU A 1 210 ? 12.906 -9.391 -0.904 1.00 95.50 210 GLU A N 1
ATOM 1648 C CA . GLU A 1 210 ? 12.051 -9.218 0.271 1.00 95.50 210 GLU A CA 1
ATOM 1649 C C . GLU A 1 210 ? 10.553 -9.147 -0.085 1.00 95.50 210 GLU A C 1
ATOM 1651 O O . GLU A 1 210 ? 9.748 -9.836 0.542 1.00 95.50 210 GLU A O 1
ATOM 1656 N N . ILE A 1 211 ? 10.174 -8.399 -1.133 1.00 97.31 211 ILE A N 1
ATOM 1657 C CA . ILE A 1 211 ? 8.784 -8.320 -1.625 1.00 97.31 211 ILE A CA 1
ATOM 1658 C C . ILE A 1 211 ? 8.247 -9.708 -2.011 1.00 97.31 211 ILE A C 1
ATOM 1660 O O . ILE A 1 211 ? 7.121 -10.067 -1.646 1.00 97.31 211 ILE A O 1
ATOM 1664 N N . PHE A 1 212 ? 9.023 -10.492 -2.766 1.00 96.81 212 PHE A N 1
ATOM 1665 C CA . PHE A 1 212 ? 8.568 -11.787 -3.278 1.00 96.81 212 PHE A CA 1
ATOM 1666 C C . PHE A 1 212 ? 8.642 -12.909 -2.241 1.00 96.81 212 PHE A C 1
ATOM 1668 O O . PHE A 1 212 ? 7.730 -13.734 -2.202 1.00 96.81 212 PHE A O 1
ATOM 1675 N N . GLU A 1 213 ? 9.667 -12.944 -1.388 1.00 94.75 213 GLU A N 1
ATOM 1676 C CA . GLU A 1 213 ? 9.744 -13.894 -0.272 1.00 94.75 213 GLU A CA 1
ATOM 1677 C C . GLU A 1 213 ? 8.586 -13.679 0.696 1.00 94.75 213 GLU A C 1
ATOM 1679 O O . GLU A 1 213 ? 7.877 -14.626 1.041 1.00 94.75 213 GLU A O 1
ATOM 1684 N N . TRP A 1 214 ? 8.306 -12.420 1.047 1.00 96.50 214 TRP A N 1
ATOM 1685 C CA . TRP A 1 214 ? 7.165 -12.097 1.890 1.00 96.50 214 TRP A CA 1
ATOM 1686 C C . TRP A 1 214 ? 5.853 -12.593 1.274 1.00 96.50 214 TRP A C 1
ATOM 1688 O O . TRP A 1 214 ? 5.060 -13.272 1.927 1.00 96.50 214 TRP A O 1
ATOM 1698 N N . ARG A 1 215 ? 5.661 -12.369 -0.032 1.00 96.69 215 ARG A N 1
ATOM 1699 C CA . ARG A 1 215 ? 4.498 -12.881 -0.766 1.00 96.69 215 ARG A CA 1
ATOM 1700 C C . ARG A 1 215 ? 4.401 -14.412 -0.736 1.00 96.69 215 ARG A C 1
ATOM 1702 O O . ARG A 1 215 ? 3.290 -14.935 -0.843 1.00 96.69 215 ARG A O 1
ATOM 1709 N N . ARG A 1 216 ? 5.500 -15.162 -0.589 1.00 95.56 216 ARG A N 1
ATOM 1710 C CA . ARG A 1 216 ? 5.478 -16.635 -0.456 1.00 95.56 216 ARG A CA 1
ATOM 1711 C C . ARG A 1 216 ? 5.044 -17.110 0.929 1.00 95.56 216 ARG A C 1
ATOM 1713 O O . ARG A 1 216 ? 4.390 -18.149 0.997 1.00 95.56 216 ARG A O 1
ATOM 1720 N N . MET A 1 217 ? 5.319 -16.335 1.979 1.00 95.44 217 MET A N 1
ATOM 1721 C CA . MET A 1 217 ? 4.882 -16.620 3.356 1.00 95.44 217 MET A CA 1
ATOM 1722 C C . MET A 1 217 ? 3.362 -16.488 3.545 1.00 95.44 217 MET A C 1
ATOM 1724 O O . MET A 1 217 ? 2.800 -17.008 4.507 1.00 95.44 217 MET A O 1
ATOM 1728 N N . LEU A 1 218 ? 2.682 -15.813 2.617 1.00 96.69 218 LEU A N 1
ATOM 1729 C CA . LEU A 1 218 ? 1.226 -15.692 2.607 1.00 96.69 218 LEU A CA 1
ATOM 1730 C C . LEU A 1 218 ? 0.560 -16.952 2.031 1.00 96.69 218 LEU A C 1
ATOM 1732 O O . LEU A 1 218 ? 1.092 -17.600 1.119 1.00 96.69 218 LEU A O 1
ATOM 1736 N N . ASP A 1 219 ? -0.635 -17.282 2.509 1.00 97.00 219 ASP A N 1
ATOM 1737 C CA . ASP A 1 219 ? -1.454 -18.358 1.958 1.00 97.00 219 ASP A CA 1
ATOM 1738 C C . ASP A 1 219 ? -2.025 -17.994 0.578 1.00 97.00 219 ASP A C 1
ATOM 1740 O O . ASP A 1 219 ? -2.220 -16.824 0.250 1.00 97.00 219 ASP A O 1
ATOM 1744 N N . SER A 1 220 ? -2.279 -19.000 -0.263 1.00 95.81 220 SER A N 1
ATOM 1745 C CA . SER A 1 220 ? -2.858 -18.791 -1.599 1.00 95.81 220 SER A CA 1
ATOM 1746 C C . SER A 1 220 ? -4.225 -18.099 -1.565 1.00 95.81 220 SER A C 1
ATOM 1748 O O . SER A 1 220 ? -4.528 -17.317 -2.468 1.00 95.81 220 SER A O 1
ATOM 1750 N N . SER A 1 221 ? -5.000 -18.308 -0.494 1.00 96.81 221 SER A N 1
ATOM 1751 C CA . SER A 1 221 ? -6.317 -17.702 -0.307 1.00 96.81 221 SER A CA 1
ATOM 1752 C C . SER A 1 221 ? -6.276 -16.181 -0.179 1.00 96.81 221 SER A C 1
ATOM 1754 O O . SER A 1 221 ? -7.286 -15.543 -0.444 1.00 96.81 221 SER A O 1
ATOM 1756 N N . ILE A 1 222 ? -5.153 -15.565 0.206 1.00 96.94 222 ILE A N 1
ATOM 1757 C CA . ILE A 1 222 ? -5.065 -14.100 0.376 1.00 96.94 222 ILE A CA 1
ATOM 1758 C C . ILE A 1 222 ? -4.357 -13.391 -0.779 1.00 96.94 222 ILE A C 1
ATOM 1760 O O . ILE A 1 222 ? -4.165 -12.174 -0.750 1.00 96.94 222 ILE A O 1
ATOM 1764 N N . LYS A 1 223 ? -3.971 -14.142 -1.815 1.00 98.00 223 LYS A N 1
ATOM 1765 C CA . LYS A 1 223 ? -3.254 -13.615 -2.975 1.00 98.00 223 LYS A CA 1
ATOM 1766 C C . LYS A 1 223 ? -4.219 -13.379 -4.126 1.00 98.00 223 LYS A C 1
ATOM 1768 O O . LYS A 1 223 ? -4.845 -14.308 -4.622 1.00 98.00 223 LYS A O 1
ATOM 1773 N N . TYR A 1 224 ? -4.289 -12.142 -4.587 1.00 97.88 224 TYR A N 1
ATOM 1774 C CA . TYR A 1 224 ? -4.804 -11.814 -5.909 1.00 97.88 224 TYR A CA 1
ATOM 1775 C C . TYR A 1 224 ? -3.726 -12.106 -6.976 1.00 97.88 224 TYR A C 1
ATOM 1777 O O . TYR A 1 224 ? -2.539 -11.934 -6.670 1.00 97.88 224 TYR A O 1
ATOM 1785 N N . PRO A 1 225 ? -4.079 -12.545 -8.204 1.00 95.69 225 PRO A N 1
ATOM 1786 C CA . PRO A 1 225 ? -5.414 -12.920 -8.691 1.00 95.69 225 PRO A CA 1
ATOM 1787 C C . PRO A 1 225 ? -5.815 -14.373 -8.376 1.00 95.69 225 PRO A C 1
ATOM 1789 O O . PRO A 1 225 ? -6.838 -14.838 -8.868 1.00 95.69 225 PRO A O 1
ATOM 1792 N N . GLN A 1 226 ? -5.017 -15.124 -7.605 1.00 95.88 226 GLN A N 1
ATOM 1793 C CA . GLN A 1 226 ? -5.307 -16.532 -7.293 1.00 95.88 226 GLN A CA 1
ATOM 1794 C C . GLN A 1 226 ? -6.657 -16.697 -6.581 1.00 95.88 226 GLN A C 1
ATOM 1796 O O . GLN A 1 226 ? -7.365 -17.672 -6.817 1.00 95.88 226 GLN A O 1
ATOM 1801 N N . THR A 1 227 ? -7.014 -15.727 -5.741 1.00 96.44 227 THR A N 1
ATOM 1802 C CA . THR A 1 227 ? -8.336 -15.589 -5.135 1.00 96.44 227 THR A CA 1
ATOM 1803 C C . THR A 1 227 ? -8.980 -14.287 -5.622 1.00 96.44 227 THR A C 1
ATOM 1805 O O . THR A 1 227 ? -8.341 -13.238 -5.521 1.00 96.44 227 THR A O 1
ATOM 1808 N N . PRO A 1 228 ? -10.216 -14.316 -6.153 1.00 95.06 228 PRO A N 1
ATOM 1809 C CA . PRO A 1 228 ? -10.895 -13.114 -6.637 1.00 95.06 228 PRO A CA 1
ATOM 1810 C C . PRO A 1 228 ? -11.448 -12.269 -5.480 1.00 95.06 228 PRO A C 1
ATOM 1812 O O . PRO A 1 228 ? -11.810 -12.813 -4.429 1.00 95.06 228 PRO A O 1
ATOM 1815 N N . VAL A 1 229 ? -11.596 -10.953 -5.687 1.00 96.44 229 VAL A N 1
ATOM 1816 C CA . VAL A 1 229 ? -12.080 -10.018 -4.649 1.00 96.44 229 VAL A CA 1
ATOM 1817 C C . VAL A 1 229 ? -13.468 -10.431 -4.150 1.00 96.44 229 VAL A C 1
ATOM 1819 O O . VAL A 1 229 ? -13.727 -10.428 -2.945 1.00 96.44 229 VAL A O 1
ATOM 1822 N N . ALA A 1 230 ? -14.331 -10.915 -5.051 1.00 95.44 230 ALA A N 1
ATOM 1823 C CA . ALA A 1 230 ? -15.697 -11.357 -4.757 1.00 95.44 230 ALA A CA 1
ATOM 1824 C C . ALA A 1 230 ? -15.811 -12.412 -3.634 1.00 95.44 230 ALA A C 1
ATOM 1826 O O . ALA A 1 230 ? -16.847 -12.500 -2.969 1.00 95.44 230 ALA A O 1
ATOM 1827 N N . VAL A 1 231 ? -14.772 -13.224 -3.396 1.00 96.31 231 VAL A N 1
ATOM 1828 C CA . VAL A 1 231 ? -14.754 -14.174 -2.268 1.00 96.31 231 VAL A CA 1
ATOM 1829 C C . VAL A 1 231 ? -14.755 -13.425 -0.937 1.00 96.31 231 VAL A C 1
ATOM 1831 O O . VAL A 1 231 ? -15.521 -13.777 -0.040 1.00 96.31 231 VAL A O 1
ATOM 1834 N N . TYR A 1 232 ? -13.949 -12.372 -0.821 1.00 95.94 232 TYR A N 1
ATOM 1835 C CA . TYR A 1 232 ? -13.832 -11.581 0.401 1.00 95.94 232 TYR A CA 1
ATOM 1836 C C . TYR A 1 232 ? -14.928 -10.530 0.552 1.00 95.94 232 TYR A C 1
ATOM 1838 O O . TYR A 1 232 ? -15.269 -10.197 1.685 1.00 95.94 232 TYR A O 1
ATOM 1846 N N . VAL A 1 233 ? -15.577 -10.116 -0.542 1.00 94.31 233 VAL A N 1
ATOM 1847 C CA . VAL A 1 233 ? -16.843 -9.358 -0.492 1.00 94.31 233 VAL A CA 1
ATOM 1848 C C . VAL A 1 233 ? -17.884 -10.135 0.314 1.00 94.31 233 VAL A C 1
ATOM 1850 O O . VAL A 1 233 ? -18.428 -9.628 1.294 1.00 94.31 233 VAL A O 1
ATOM 1853 N N . ARG A 1 234 ? -18.098 -11.417 -0.019 1.00 93.38 234 ARG A N 1
ATOM 1854 C CA . ARG A 1 234 ? -19.054 -12.279 0.702 1.00 93.38 234 ARG A CA 1
ATOM 1855 C C . ARG A 1 234 ? -18.675 -12.506 2.166 1.00 93.38 234 ARG A C 1
ATOM 1857 O O . ARG A 1 234 ? -19.558 -12.718 2.992 1.00 93.38 234 ARG A O 1
ATOM 1864 N N . ARG A 1 235 ? -17.380 -12.454 2.486 1.00 92.00 235 ARG A N 1
ATOM 1865 C CA . ARG A 1 235 ? -16.852 -12.604 3.852 1.00 92.00 235 ARG A CA 1
ATOM 1866 C C . ARG A 1 235 ? -16.773 -11.286 4.629 1.00 92.00 235 ARG A C 1
ATOM 1868 O O . ARG A 1 235 ? -16.379 -11.327 5.785 1.00 92.00 235 ARG A O 1
ATOM 1875 N N . ARG A 1 236 ? -17.156 -10.147 4.030 1.00 90.75 236 ARG A N 1
ATOM 1876 C CA . ARG A 1 236 ? -17.028 -8.796 4.619 1.0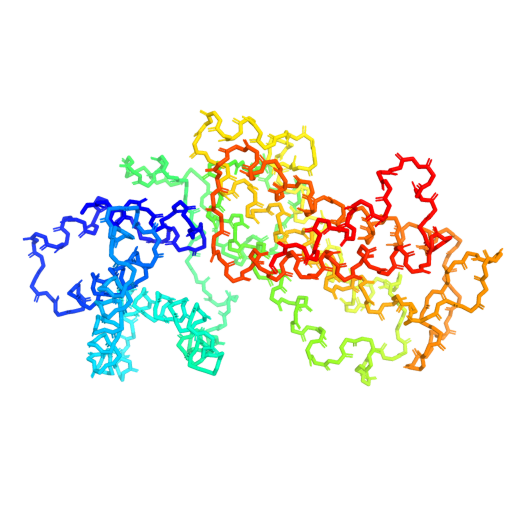0 90.75 236 ARG A CA 1
ATOM 1877 C C . ARG A 1 236 ? -15.590 -8.449 5.029 1.00 90.75 236 ARG A C 1
ATOM 1879 O O . ARG A 1 236 ? -15.358 -7.873 6.083 1.00 90.75 236 ARG A O 1
ATOM 1886 N N . GLN A 1 237 ? -14.637 -8.859 4.197 1.00 92.00 237 GLN A N 1
ATOM 1887 C CA . GLN A 1 237 ? -13.194 -8.671 4.390 1.00 92.00 237 GLN A CA 1
ATOM 1888 C C . GLN A 1 237 ? -12.517 -8.187 3.095 1.00 92.00 237 GLN A C 1
ATOM 1890 O O . GLN A 1 237 ? -11.312 -8.372 2.903 1.00 92.00 237 GLN A O 1
ATOM 1895 N N . ALA A 1 238 ? -13.294 -7.633 2.159 1.00 94.19 238 ALA A N 1
ATOM 1896 C CA . ALA A 1 238 ? -12.788 -7.222 0.853 1.00 94.19 238 ALA A CA 1
ATOM 1897 C C . ALA A 1 238 ? -11.782 -6.079 0.977 1.00 94.19 238 ALA A C 1
ATOM 1899 O O . ALA A 1 238 ? -10.795 -6.068 0.253 1.00 94.19 238 ALA A O 1
ATOM 1900 N N . GLU A 1 239 ? -12.005 -5.166 1.917 1.00 92.06 239 GLU A N 1
ATOM 1901 C CA . GLU A 1 239 ? -11.183 -3.987 2.153 1.00 92.06 239 GLU A CA 1
ATOM 1902 C C . GLU A 1 239 ? -9.777 -4.393 2.612 1.00 92.06 239 GLU A C 1
ATOM 1904 O O . GLU A 1 239 ? -8.790 -4.012 1.982 1.00 92.06 239 GLU A O 1
ATOM 1909 N N . SER A 1 240 ? -9.675 -5.266 3.621 1.00 92.25 240 SER A N 1
ATOM 1910 C CA . SER A 1 240 ? -8.395 -5.823 4.081 1.00 92.25 240 SER A CA 1
ATOM 1911 C C . SER A 1 240 ? -7.710 -6.657 2.997 1.00 92.25 240 SER A C 1
ATOM 1913 O O . SER A 1 240 ? -6.510 -6.503 2.761 1.00 92.25 240 SER A O 1
ATOM 1915 N N . PHE A 1 241 ? -8.462 -7.516 2.297 1.00 96.12 241 PHE A N 1
ATOM 1916 C CA . PHE A 1 241 ? -7.922 -8.326 1.205 1.00 96.12 241 PHE A CA 1
ATOM 1917 C C . PHE A 1 241 ? -7.351 -7.455 0.081 1.00 96.12 241 PHE A C 1
ATOM 1919 O O . PHE A 1 241 ? -6.219 -7.666 -0.362 1.00 96.12 241 PHE A O 1
ATOM 1926 N N . ALA A 1 242 ? -8.112 -6.467 -0.378 1.00 96.25 242 ALA A N 1
ATOM 1927 C CA . ALA A 1 242 ? -7.685 -5.572 -1.433 1.00 96.25 242 ALA A CA 1
ATOM 1928 C C . ALA A 1 242 ? -6.489 -4.734 -0.989 1.00 96.25 242 ALA A C 1
ATOM 1930 O O . ALA A 1 242 ? -5.502 -4.695 -1.715 1.00 96.25 242 ALA A O 1
ATOM 1931 N N . PHE A 1 243 ? -6.510 -4.157 0.215 1.00 95.50 243 PHE A N 1
ATOM 1932 C CA . PHE A 1 243 ? -5.396 -3.362 0.729 1.00 95.50 243 PHE A CA 1
ATOM 1933 C C . PHE A 1 243 ? -4.079 -4.156 0.760 1.00 95.50 243 PHE A C 1
ATOM 1935 O O . PHE A 1 243 ? -3.069 -3.672 0.252 1.00 95.50 243 PHE A O 1
ATOM 1942 N N . ILE A 1 244 ? -4.092 -5.404 1.257 1.00 96.31 244 ILE A N 1
ATOM 1943 C CA . ILE A 1 244 ? -2.919 -6.307 1.271 1.00 96.31 244 ILE A CA 1
ATOM 1944 C C . ILE A 1 244 ? -2.359 -6.541 -0.140 1.00 96.31 244 ILE A C 1
ATOM 1946 O O . ILE A 1 244 ? -1.145 -6.626 -0.343 1.00 96.31 244 ILE A O 1
ATOM 1950 N N . ASN A 1 245 ? -3.235 -6.677 -1.132 1.00 98.19 245 ASN A N 1
ATOM 1951 C CA . ASN A 1 245 ? -2.821 -6.915 -2.509 1.00 98.19 245 ASN A CA 1
ATOM 1952 C C . ASN A 1 245 ? -2.348 -5.628 -3.199 1.00 98.19 245 ASN A C 1
ATOM 1954 O O . ASN A 1 245 ? -1.329 -5.651 -3.889 1.00 98.19 245 ASN A O 1
ATOM 1958 N N . LEU A 1 246 ? -3.019 -4.503 -2.955 1.00 98.00 246 LEU A N 1
ATOM 1959 C CA . LEU A 1 246 ? -2.639 -3.183 -3.452 1.00 98.00 246 LEU A CA 1
ATOM 1960 C C . LEU A 1 246 ? -1.239 -2.78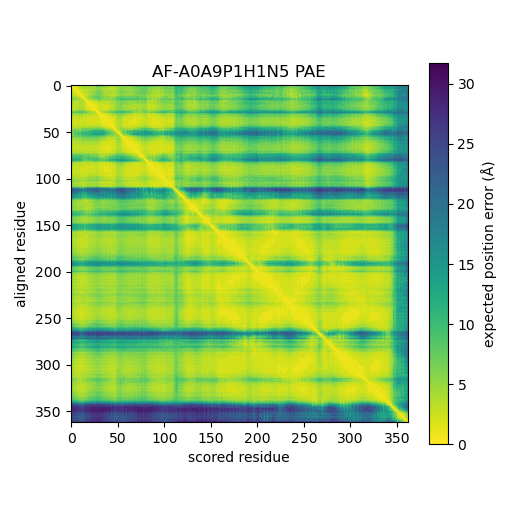7 -2.968 1.00 98.00 246 LEU A C 1
ATOM 1962 O O . LEU A 1 246 ? -0.396 -2.445 -3.796 1.00 98.00 246 LEU A O 1
ATOM 1966 N N . ILE A 1 247 ? -0.937 -2.930 -1.671 1.00 96.81 247 ILE A N 1
ATOM 1967 C CA . ILE A 1 247 ? 0.384 -2.570 -1.127 1.00 96.81 247 ILE A CA 1
ATOM 1968 C C . ILE A 1 247 ? 1.520 -3.427 -1.693 1.00 96.81 247 ILE A C 1
ATOM 1970 O O . ILE A 1 247 ? 2.628 -2.934 -1.925 1.00 96.81 247 ILE A O 1
ATOM 1974 N N . HIS A 1 248 ? 1.247 -4.703 -1.972 1.00 98.19 248 HIS A N 1
ATOM 1975 C CA . HIS A 1 248 ? 2.201 -5.595 -2.621 1.00 98.19 248 HIS A CA 1
ATOM 1976 C C . HIS A 1 248 ? 2.531 -5.122 -4.041 1.00 98.19 248 HIS A C 1
ATOM 1978 O O . HIS A 1 248 ? 3.702 -4.907 -4.361 1.00 98.19 248 HIS A O 1
ATOM 1984 N N . TYR A 1 249 ? 1.514 -4.910 -4.880 1.00 98.44 249 TYR A N 1
ATOM 1985 C CA . TYR A 1 249 ? 1.730 -4.459 -6.256 1.00 98.44 249 TYR A CA 1
ATOM 1986 C C . TYR A 1 249 ? 2.309 -3.050 -6.322 1.00 98.44 249 TYR A C 1
ATOM 1988 O O . TYR A 1 249 ? 3.168 -2.778 -7.159 1.00 98.44 249 TYR A O 1
ATOM 1996 N N . LEU A 1 250 ? 1.915 -2.165 -5.408 1.00 97.50 250 LEU A N 1
ATOM 1997 C CA . LEU A 1 250 ? 2.481 -0.828 -5.329 1.00 97.50 250 LEU A CA 1
ATOM 1998 C C . LEU A 1 250 ? 3.970 -0.868 -4.973 1.00 97.50 250 LEU A C 1
ATOM 2000 O O . LEU A 1 250 ? 4.755 -0.147 -5.584 1.00 97.50 250 LEU A O 1
ATOM 2004 N N . SER A 1 251 ? 4.382 -1.741 -4.050 1.00 97.88 251 SER A N 1
ATOM 2005 C CA . SER A 1 251 ? 5.798 -1.946 -3.709 1.00 97.88 251 SER A CA 1
ATOM 2006 C C . SER A 1 251 ? 6.622 -2.401 -4.915 1.00 97.88 251 SER A C 1
ATOM 2008 O O . SER A 1 251 ? 7.740 -1.923 -5.112 1.00 97.88 251 SER A O 1
ATOM 2010 N N . ILE A 1 252 ? 6.049 -3.260 -5.767 1.00 98.19 252 ILE A N 1
ATOM 2011 C CA . ILE A 1 252 ? 6.655 -3.631 -7.051 1.00 98.19 252 ILE A CA 1
ATOM 2012 C C . ILE A 1 252 ? 6.773 -2.391 -7.946 1.00 98.19 252 ILE A C 1
ATOM 2014 O O . ILE A 1 252 ? 7.878 -2.055 -8.368 1.00 98.19 252 ILE A O 1
ATOM 2018 N N . LEU A 1 253 ? 5.677 -1.661 -8.190 1.00 97.06 253 LEU A N 1
ATOM 2019 C CA . LEU A 1 253 ? 5.704 -0.471 -9.051 1.00 97.06 253 LEU A CA 1
ATOM 2020 C C . LEU A 1 253 ? 6.740 0.568 -8.596 1.00 97.06 253 LEU A C 1
ATOM 2022 O O . LEU A 1 253 ? 7.388 1.183 -9.445 1.00 97.06 253 LEU A O 1
ATOM 2026 N N . MET A 1 254 ? 6.932 0.747 -7.282 1.00 94.75 254 MET A N 1
ATOM 2027 C CA . MET A 1 254 ? 7.891 1.715 -6.734 1.00 94.75 254 MET A CA 1
ATOM 2028 C C . MET A 1 254 ? 9.311 1.472 -7.211 1.00 94.75 254 MET A C 1
ATOM 2030 O O . MET A 1 254 ? 9.977 2.421 -7.617 1.00 94.75 254 MET A O 1
ATOM 2034 N N . ILE A 1 255 ? 9.771 0.222 -7.181 1.00 95.62 255 ILE A N 1
ATOM 2035 C CA . ILE A 1 255 ? 11.155 -0.094 -7.535 1.00 95.62 255 ILE A CA 1
ATOM 2036 C C . ILE A 1 255 ? 11.310 -0.460 -9.014 1.00 95.62 255 ILE A C 1
ATOM 2038 O O . ILE A 1 255 ? 12.393 -0.276 -9.570 1.00 95.62 255 ILE A O 1
ATOM 2042 N N . TYR A 1 256 ? 10.260 -0.981 -9.662 1.00 95.25 256 TYR A N 1
ATOM 2043 C CA . TYR A 1 256 ? 10.329 -1.419 -11.060 1.00 95.25 256 TYR A CA 1
ATOM 2044 C C . TYR A 1 256 ? 10.241 -0.256 -12.060 1.00 95.25 256 TYR A C 1
ATOM 2046 O O . TYR A 1 256 ? 10.762 -0.332 -13.168 1.00 95.25 256 TYR A O 1
ATOM 2054 N N . ARG A 1 257 ? 9.625 0.871 -11.693 1.00 92.44 257 ARG A N 1
ATOM 2055 C CA . ARG A 1 257 ? 9.600 2.039 -12.590 1.00 92.44 257 ARG A CA 1
ATOM 2056 C C . ARG A 1 257 ? 10.977 2.691 -12.771 1.00 92.44 257 ARG A C 1
ATOM 2058 O O . ARG A 1 257 ? 11.198 3.375 -13.762 1.00 92.44 257 ARG A O 1
ATOM 2065 N N . GLU A 1 258 ? 11.912 2.481 -11.841 1.00 91.50 258 GLU A N 1
ATOM 2066 C CA . GLU A 1 258 ? 13.206 3.182 -11.832 1.00 91.50 258 GLU A CA 1
ATOM 2067 C C . GLU A 1 258 ? 14.090 2.857 -13.042 1.00 91.50 258 GLU A C 1
ATOM 2069 O O . GLU A 1 258 ? 14.864 3.710 -13.487 1.00 91.50 258 GLU A O 1
ATOM 2074 N N . TYR A 1 259 ? 13.970 1.645 -13.590 1.00 91.38 259 TYR A N 1
ATOM 2075 C CA . TYR A 1 259 ? 14.714 1.206 -14.774 1.00 91.38 259 TYR A CA 1
ATOM 2076 C C . TYR A 1 259 ? 13.846 1.173 -16.041 1.00 91.38 259 TYR A C 1
ATOM 2078 O O . TYR A 1 259 ? 14.276 0.653 -17.074 1.00 91.38 259 TYR A O 1
ATOM 2086 N N . LEU A 1 260 ? 12.637 1.741 -15.988 1.00 91.06 260 LEU A N 1
ATOM 2087 C CA . LEU A 1 260 ? 11.827 1.987 -17.174 1.00 91.06 260 LEU A CA 1
ATOM 2088 C C . LEU A 1 260 ? 12.396 3.207 -17.929 1.00 91.06 260 LEU A C 1
ATOM 2090 O O . LEU A 1 260 ? 12.583 4.269 -17.324 1.00 91.06 260 LEU A O 1
ATOM 2094 N N . PRO A 1 261 ? 12.686 3.104 -19.238 1.00 89.75 261 PRO A N 1
ATOM 2095 C CA . PRO A 1 261 ? 13.063 4.265 -20.030 1.00 89.75 261 PRO A CA 1
ATOM 2096 C C . PRO A 1 261 ? 11.929 5.290 -20.052 1.00 89.75 261 PRO A C 1
ATOM 2098 O O . PRO A 1 261 ? 10.788 4.931 -20.320 1.00 89.75 261 PRO A O 1
ATOM 2101 N N . PHE A 1 262 ? 12.241 6.577 -19.875 1.00 84.88 262 PHE A N 1
ATOM 2102 C CA . PHE A 1 262 ? 11.228 7.640 -19.989 1.00 84.88 262 PHE A CA 1
ATOM 2103 C C . PHE A 1 262 ? 10.529 7.652 -21.364 1.00 84.88 262 PHE A C 1
ATOM 2105 O O . PHE A 1 262 ? 9.313 7.781 -21.434 1.00 84.88 262 PHE A O 1
ATOM 2112 N N . VAL A 1 263 ? 11.294 7.469 -22.446 1.00 85.44 263 VAL A N 1
ATOM 2113 C CA . VAL A 1 263 ? 10.794 7.318 -23.823 1.00 85.44 263 VAL A CA 1
ATOM 2114 C C . VAL A 1 263 ? 11.596 6.201 -24.498 1.00 85.44 263 VAL A C 1
ATOM 2116 O O . VAL A 1 263 ? 12.811 6.354 -24.615 1.00 85.44 263 VAL A O 1
ATOM 2119 N N . PRO A 1 264 ? 10.988 5.082 -24.922 1.00 82.75 264 PRO A N 1
ATOM 2120 C CA . PRO A 1 264 ? 11.678 4.038 -25.685 1.00 82.75 264 PRO A CA 1
ATOM 2121 C C . PRO A 1 264 ? 12.231 4.575 -27.014 1.00 82.75 264 PRO A C 1
ATOM 2123 O O . PRO A 1 264 ? 11.588 5.400 -27.659 1.00 82.75 264 PRO A O 1
ATOM 2126 N N . LYS A 1 265 ? 13.421 4.119 -27.433 1.00 71.38 265 LYS A N 1
ATOM 2127 C CA . LYS A 1 265 ? 14.095 4.634 -28.642 1.00 71.38 265 LYS A CA 1
ATOM 2128 C C . LYS A 1 265 ? 13.555 4.057 -29.951 1.00 71.38 265 LYS A C 1
ATOM 2130 O O . LYS A 1 265 ? 13.446 4.802 -30.918 1.00 71.38 265 LYS A O 1
ATOM 2135 N N . ASP A 1 266 ? 13.247 2.763 -29.986 1.00 68.94 266 ASP A N 1
ATOM 2136 C CA . ASP A 1 266 ? 12.832 2.061 -31.204 1.00 68.94 266 ASP A CA 1
ATOM 2137 C C . ASP A 1 266 ? 11.550 1.251 -30.953 1.00 68.94 266 ASP A C 1
ATOM 2139 O O . ASP A 1 266 ? 11.304 0.761 -29.848 1.00 68.94 266 ASP A O 1
ATOM 2143 N N . ARG A 1 267 ? 10.719 1.145 -31.991 1.00 64.56 267 ARG A N 1
ATOM 2144 C CA . ARG A 1 267 ? 9.497 0.338 -32.039 1.00 64.56 267 ARG A CA 1
ATOM 2145 C C . ARG A 1 267 ? 9.784 -1.139 -32.313 1.00 64.56 267 ARG A C 1
ATOM 2147 O O . ARG A 1 267 ? 8.956 -1.981 -31.977 1.00 64.56 267 ARG A O 1
ATOM 2154 N N . ASN A 1 268 ? 10.927 -1.441 -32.926 1.00 57.31 268 ASN A N 1
ATOM 2155 C CA . ASN A 1 268 ? 11.284 -2.786 -33.377 1.00 57.31 268 ASN A CA 1
ATOM 2156 C C . ASN A 1 268 ? 12.212 -3.537 -32.410 1.00 57.31 268 ASN A C 1
ATOM 2158 O O . ASN A 1 268 ? 12.537 -4.696 -32.663 1.00 57.31 268 ASN A O 1
ATOM 2162 N N . GLU A 1 269 ? 12.632 -2.906 -31.312 1.00 65.94 269 GLU A N 1
ATOM 2163 C CA . GLU A 1 269 ? 13.544 -3.499 -30.335 1.00 65.94 269 GLU A CA 1
ATOM 2164 C C . GLU A 1 269 ? 12.844 -3.790 -29.006 1.00 65.94 269 GLU A C 1
ATOM 2166 O O . GLU A 1 269 ? 11.955 -3.061 -28.560 1.00 65.94 269 GLU A O 1
ATOM 2171 N N . VAL A 1 270 ? 13.286 -4.861 -28.345 1.00 67.38 270 VAL A N 1
ATOM 2172 C CA . VAL A 1 270 ? 12.898 -5.153 -26.964 1.00 67.38 270 VAL A CA 1
ATOM 2173 C C . VAL A 1 270 ? 13.388 -4.009 -26.085 1.00 67.38 270 VAL A C 1
ATOM 2175 O O . VAL A 1 270 ? 14.571 -3.661 -26.116 1.00 67.38 270 VAL A O 1
ATOM 2178 N N . ILE A 1 271 ? 12.496 -3.431 -25.280 1.00 76.69 271 ILE A N 1
ATOM 2179 C CA . ILE A 1 271 ? 12.894 -2.381 -24.344 1.00 76.69 271 ILE A CA 1
ATOM 2180 C C . ILE A 1 271 ? 13.973 -2.922 -23.411 1.00 76.69 271 ILE A C 1
ATOM 2182 O O . ILE A 1 271 ? 13.835 -3.998 -22.834 1.00 76.69 271 ILE A O 1
ATOM 2186 N N . CYS A 1 272 ? 15.052 -2.156 -23.267 1.00 81.06 272 CYS A N 1
ATOM 2187 C CA . CYS A 1 272 ? 16.200 -2.521 -22.455 1.00 81.06 272 CYS A CA 1
ATOM 2188 C C . CYS A 1 272 ? 16.602 -1.354 -21.557 1.00 81.06 272 CYS A C 1
ATOM 2190 O O . CYS A 1 272 ? 17.288 -0.433 -21.996 1.00 81.06 272 CYS A O 1
ATOM 2192 N N . GLY A 1 273 ? 16.213 -1.436 -20.289 1.00 82.69 273 GLY A N 1
ATOM 2193 C CA . GLY A 1 273 ? 16.759 -0.645 -19.196 1.00 82.69 273 GLY A CA 1
ATOM 2194 C C . GLY A 1 273 ? 16.740 0.871 -19.337 1.00 82.69 273 GLY A C 1
ATOM 2195 O O . GLY A 1 273 ? 16.095 1.447 -20.216 1.00 82.69 273 GLY A O 1
ATOM 2196 N N . PRO A 1 274 ? 17.435 1.562 -18.421 1.00 87.25 274 PRO A N 1
ATOM 2197 C CA . PRO A 1 274 ? 17.505 3.002 -18.463 1.00 87.25 274 PRO A CA 1
ATOM 2198 C C . PRO A 1 274 ? 18.391 3.409 -19.636 1.00 87.25 274 PRO A C 1
ATOM 2200 O O . PRO A 1 274 ? 19.587 3.129 -19.669 1.00 87.25 274 PRO A O 1
ATOM 2203 N N . ILE A 1 275 ? 17.806 4.136 -20.579 1.00 86.06 275 ILE A N 1
ATOM 2204 C CA . ILE A 1 275 ? 18.555 4.798 -21.654 1.00 86.06 275 ILE A CA 1
ATOM 2205 C C . ILE A 1 275 ? 19.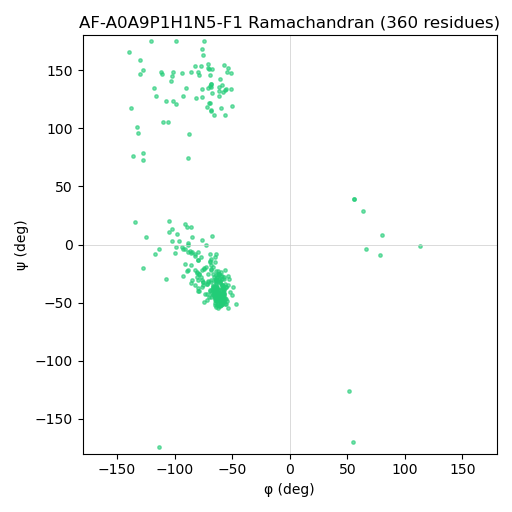077 6.178 -21.223 1.00 86.06 275 ILE A C 1
ATOM 2207 O O . ILE A 1 275 ? 19.801 6.828 -21.975 1.00 86.06 275 ILE A O 1
ATOM 2211 N N . GLN A 1 276 ? 18.663 6.648 -20.040 1.00 85.25 276 GLN A N 1
ATOM 2212 C CA . GLN A 1 276 ? 19.095 7.904 -19.434 1.00 85.25 276 GLN A CA 1
ATOM 2213 C C . GLN A 1 276 ? 20.124 7.647 -18.322 1.00 85.25 276 GLN A C 1
ATOM 2215 O O . GLN A 1 276 ? 19.910 6.735 -17.511 1.00 85.25 276 GLN A O 1
ATOM 2220 N N . PRO A 1 277 ? 21.167 8.491 -18.199 1.00 85.50 277 PRO A N 1
ATOM 2221 C CA . PRO A 1 277 ? 22.146 8.396 -17.120 1.00 85.50 277 PRO A CA 1
ATOM 2222 C C . PRO A 1 277 ? 21.514 8.325 -15.711 1.00 85.50 277 PRO A C 1
ATOM 2224 O O . PRO A 1 277 ? 20.462 8.932 -15.483 1.00 85.50 277 PRO A O 1
ATOM 2227 N N . PRO A 1 278 ? 22.142 7.617 -14.753 1.00 89.19 278 PRO A N 1
ATOM 2228 C CA . PRO A 1 278 ? 23.282 6.718 -14.945 1.00 89.19 278 PRO A CA 1
ATOM 2229 C C . PRO A 1 278 ? 22.887 5.467 -15.742 1.00 89.19 278 PRO A C 1
ATOM 2231 O O . PRO A 1 278 ? 21.832 4.877 -15.504 1.00 89.19 278 PRO A O 1
ATOM 2234 N N . LEU A 1 279 ? 23.730 5.099 -16.708 1.00 88.62 279 LEU A N 1
ATOM 2235 C CA . LEU A 1 279 ? 23.558 3.883 -17.499 1.00 88.62 279 LEU A CA 1
ATOM 2236 C C . LEU A 1 279 ? 24.101 2.684 -16.725 1.00 88.62 279 LEU A C 1
ATOM 2238 O O . LEU A 1 279 ? 25.006 2.818 -15.903 1.00 88.62 279 LEU A O 1
ATOM 2242 N N . LEU A 1 280 ? 23.556 1.508 -17.017 1.00 89.00 280 LEU A N 1
ATOM 2243 C CA . LEU A 1 280 ? 24.039 0.266 -16.432 1.00 89.00 280 LEU A CA 1
ATOM 2244 C C . LEU A 1 280 ? 25.407 -0.100 -17.011 1.00 89.00 280 LEU A C 1
ATOM 2246 O O . LEU A 1 280 ? 25.612 -0.052 -18.221 1.00 89.00 280 LEU A O 1
ATOM 2250 N N . LEU A 1 281 ? 26.330 -0.493 -16.132 1.00 84.88 281 LEU A N 1
ATOM 2251 C CA . LEU A 1 281 ? 27.707 -0.832 -16.505 1.00 84.88 281 LEU A CA 1
ATOM 2252 C C . LEU A 1 281 ? 27.831 -2.188 -17.208 1.00 84.88 281 LEU A C 1
ATOM 2254 O O . LEU A 1 281 ? 28.835 -2.455 -17.864 1.00 84.88 281 LEU A O 1
ATOM 2258 N N . ARG A 1 282 ? 26.843 -3.069 -17.031 1.00 88.31 282 ARG A N 1
ATOM 2259 C CA . ARG A 1 282 ? 26.843 -4.431 -17.567 1.00 88.31 282 ARG A CA 1
ATOM 2260 C C . ARG A 1 282 ? 25.566 -4.700 -18.341 1.00 88.31 282 ARG A C 1
ATOM 2262 O O . ARG A 1 282 ? 24.506 -4.161 -18.027 1.00 88.31 282 ARG A O 1
ATOM 2269 N N . GLN A 1 283 ? 25.683 -5.572 -19.334 1.00 88.56 283 GLN A N 1
ATOM 2270 C CA . GLN A 1 283 ? 24.531 -6.094 -20.049 1.00 88.56 283 GLN A CA 1
ATOM 2271 C C . GLN A 1 283 ? 23.719 -7.002 -19.121 1.00 88.56 283 GLN A C 1
ATOM 2273 O O . GLN A 1 283 ? 24.281 -7.791 -18.358 1.00 88.56 283 GLN A O 1
ATOM 2278 N N . ALA A 1 284 ? 22.397 -6.870 -19.187 1.00 91.94 284 ALA A N 1
ATOM 2279 C CA . ALA A 1 284 ? 21.497 -7.721 -18.427 1.00 91.94 284 ALA A CA 1
ATOM 2280 C C . ALA A 1 284 ? 21.559 -9.172 -18.933 1.00 91.94 284 ALA A C 1
ATOM 2282 O O . ALA A 1 284 ? 21.787 -9.388 -20.129 1.00 91.94 284 ALA A O 1
ATOM 2283 N N . PRO A 1 285 ? 21.309 -10.165 -18.061 1.00 93.75 285 PRO A N 1
ATOM 2284 C CA . PRO A 1 285 ? 21.103 -11.541 -18.490 1.00 93.75 285 PRO A CA 1
ATOM 2285 C C . PRO A 1 285 ? 20.012 -11.644 -19.565 1.00 93.75 285 PRO A C 1
ATOM 2287 O O . PRO A 1 285 ? 19.081 -10.834 -19.616 1.00 93.75 285 PRO A O 1
ATOM 2290 N N . GLN A 1 286 ? 20.111 -12.661 -20.422 1.00 90.62 286 GLN A N 1
ATOM 2291 C CA . GLN A 1 286 ? 19.115 -12.899 -21.463 1.00 90.62 286 GLN A CA 1
ATOM 2292 C C . GLN A 1 286 ? 17.714 -13.053 -20.848 1.00 90.62 286 GLN A C 1
ATOM 2294 O O . GLN A 1 286 ? 17.536 -13.771 -19.869 1.00 90.62 286 GLN A O 1
ATOM 2299 N N . GLY A 1 287 ? 16.723 -12.365 -21.422 1.00 88.62 287 GLY A N 1
ATOM 2300 C CA . GLY A 1 287 ? 15.328 -12.403 -20.962 1.00 88.62 287 GLY A CA 1
ATOM 2301 C C . GLY A 1 287 ? 15.019 -11.545 -19.728 1.00 88.62 287 GLY A C 1
ATOM 2302 O O . GLY A 1 287 ? 13.848 -11.336 -19.427 1.00 88.62 287 GLY A O 1
ATOM 2303 N N . TRP A 1 288 ? 16.028 -10.977 -19.058 1.00 91.88 288 TRP A N 1
ATOM 2304 C CA . TRP A 1 288 ? 15.829 -10.253 -17.798 1.00 91.88 288 TRP A CA 1
ATOM 2305 C C . TRP A 1 288 ? 14.908 -9.034 -17.939 1.00 91.88 288 TRP A C 1
ATOM 2307 O O . TRP A 1 288 ? 14.011 -8.842 -17.126 1.00 91.88 288 TRP A O 1
ATOM 2317 N N . TRP A 1 289 ? 15.086 -8.229 -18.993 1.00 90.94 289 TRP A N 1
ATOM 2318 C CA . TRP A 1 289 ? 14.233 -7.059 -19.242 1.00 90.94 289 TRP A CA 1
ATOM 2319 C C . TRP A 1 289 ? 12.794 -7.430 -19.587 1.00 90.94 289 TRP A C 1
ATOM 2321 O O . TRP A 1 289 ? 11.874 -6.737 -19.167 1.00 90.94 289 TRP A O 1
ATOM 2331 N N . GLN A 1 290 ? 12.594 -8.532 -20.310 1.00 87.75 290 GLN A N 1
ATOM 2332 C CA . GLN A 1 290 ? 11.255 -9.011 -20.628 1.00 87.75 290 GLN A CA 1
ATOM 2333 C C . GLN A 1 290 ? 10.510 -9.395 -19.344 1.00 87.75 290 GLN A C 1
ATOM 2335 O O . GLN A 1 290 ? 9.444 -8.850 -19.083 1.00 87.75 290 GLN A O 1
ATOM 2340 N N . GLU A 1 291 ? 11.118 -10.234 -18.497 1.00 90.50 291 GLU A N 1
ATOM 2341 C CA . GLU A 1 291 ? 10.548 -10.598 -17.191 1.00 90.50 291 GLU A CA 1
ATOM 2342 C C . GLU A 1 291 ? 10.291 -9.354 -16.326 1.00 90.50 291 GLU A C 1
ATOM 2344 O O . GLU A 1 291 ? 9.246 -9.223 -15.688 1.00 90.50 291 GLU A O 1
ATOM 2349 N N . TYR A 1 292 ? 11.232 -8.408 -16.330 1.00 92.94 292 TYR A N 1
ATOM 2350 C CA . TYR A 1 292 ? 11.133 -7.171 -15.568 1.00 92.94 292 TYR A CA 1
ATOM 2351 C C . TYR A 1 292 ? 9.900 -6.342 -15.947 1.00 92.94 292 TYR A C 1
ATOM 2353 O O . TYR A 1 292 ? 9.139 -5.922 -15.071 1.00 92.94 292 TYR A O 1
ATOM 2361 N N . TYR A 1 293 ? 9.694 -6.097 -17.243 1.00 90.62 293 TYR A N 1
ATOM 2362 C CA . TYR A 1 293 ? 8.569 -5.292 -17.716 1.00 90.62 293 TYR A CA 1
ATOM 2363 C C . TYR A 1 293 ? 7.244 -6.052 -17.657 1.00 90.62 293 TYR A C 1
ATOM 2365 O O . TYR A 1 293 ? 6.230 -5.438 -17.327 1.00 90.62 293 TYR A O 1
ATOM 2373 N N . ASP A 1 294 ? 7.253 -7.374 -17.851 1.00 90.38 294 ASP A N 1
ATOM 2374 C CA . ASP A 1 294 ? 6.075 -8.218 -17.635 1.00 90.38 294 ASP A CA 1
ATOM 2375 C C . ASP A 1 294 ? 5.576 -8.087 -16.185 1.00 90.38 294 ASP A C 1
ATOM 2377 O O . ASP A 1 294 ? 4.388 -7.860 -15.953 1.00 90.38 294 ASP A O 1
ATOM 2381 N N . ILE A 1 295 ? 6.479 -8.137 -15.197 1.00 94.31 295 ILE A N 1
ATOM 2382 C CA . ILE A 1 295 ? 6.143 -7.941 -13.777 1.00 94.31 295 ILE A CA 1
ATOM 2383 C C . ILE A 1 295 ? 5.612 -6.524 -13.513 1.00 94.31 295 ILE A C 1
ATOM 2385 O O . ILE A 1 295 ? 4.608 -6.364 -12.810 1.00 94.31 295 ILE A O 1
ATOM 2389 N N . LEU A 1 296 ? 6.268 -5.493 -14.058 1.00 94.81 296 LEU A N 1
ATOM 2390 C CA . LEU A 1 296 ? 5.868 -4.092 -13.883 1.00 94.81 296 LEU A CA 1
ATOM 2391 C C . LEU A 1 296 ? 4.447 -3.848 -14.415 1.00 94.81 296 LEU A C 1
ATOM 2393 O O . LEU A 1 296 ? 3.582 -3.327 -13.704 1.00 94.81 296 LEU A O 1
ATOM 2397 N N . PHE A 1 297 ? 4.195 -4.243 -15.661 1.00 92.50 297 PHE A N 1
ATOM 2398 C CA . PHE A 1 297 ? 2.921 -3.996 -16.321 1.00 92.50 297 PHE A CA 1
ATOM 2399 C C . PHE A 1 297 ? 1.811 -4.917 -15.816 1.00 92.50 297 PHE A C 1
ATOM 2401 O O . PHE A 1 297 ? 0.674 -4.453 -15.656 1.00 92.50 297 PHE A O 1
ATOM 2408 N N . ASP A 1 298 ? 2.110 -6.174 -15.468 1.00 93.50 298 ASP A N 1
ATOM 2409 C CA . ASP A 1 298 ? 1.138 -7.026 -14.781 1.00 93.50 298 ASP A CA 1
ATOM 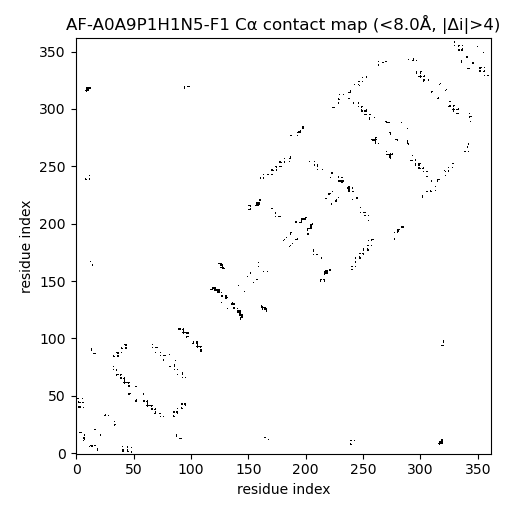2410 C C . ASP A 1 298 ? 0.721 -6.381 -13.460 1.00 93.50 298 ASP A C 1
ATOM 2412 O O . ASP A 1 298 ? -0.472 -6.188 -13.258 1.00 93.50 298 ASP A O 1
ATOM 2416 N N . SER A 1 299 ? 1.663 -5.906 -12.639 1.00 96.44 299 SER A N 1
ATOM 2417 C CA . SER A 1 299 ? 1.355 -5.254 -11.355 1.00 96.44 299 SER A CA 1
ATOM 2418 C C . SER A 1 299 ? 0.430 -4.043 -11.505 1.00 96.44 299 SER A C 1
ATOM 2420 O O . SER A 1 299 ? -0.541 -3.922 -10.758 1.00 96.44 299 SER A O 1
ATOM 2422 N N . SER A 1 300 ? 0.666 -3.181 -12.504 1.00 95.81 300 SER A N 1
ATOM 2423 C CA . SER A 1 300 ? -0.245 -2.059 -12.796 1.00 95.81 300 SER A CA 1
ATOM 2424 C C . SER A 1 300 ? -1.644 -2.535 -13.200 1.00 95.81 300 SER A C 1
ATOM 2426 O O . SER A 1 300 ? -2.642 -2.014 -12.712 1.00 95.81 300 SER A O 1
ATOM 2428 N N . THR A 1 301 ? -1.718 -3.599 -14.005 1.00 94.00 301 THR A N 1
ATOM 2429 C CA . THR A 1 301 ? -2.985 -4.216 -14.418 1.00 94.00 301 THR A CA 1
ATOM 2430 C C . THR A 1 301 ? -3.735 -4.786 -13.214 1.00 94.00 301 THR A C 1
ATOM 2432 O O . THR A 1 301 ? -4.943 -4.600 -13.107 1.00 94.00 301 THR A O 1
ATOM 2435 N N . ARG A 1 302 ? -3.036 -5.454 -12.286 1.00 96.75 302 ARG A N 1
ATOM 2436 C CA . ARG A 1 302 ? -3.647 -6.035 -11.081 1.00 96.75 302 ARG A CA 1
ATOM 2437 C C . ARG A 1 302 ? -4.234 -4.974 -10.165 1.00 96.75 302 ARG A C 1
ATOM 2439 O O . ARG A 1 302 ? -5.322 -5.189 -9.646 1.00 96.75 302 ARG A O 1
ATOM 2446 N N . ILE A 1 303 ? -3.561 -3.834 -10.001 1.00 97.19 303 ILE A N 1
ATOM 2447 C CA . ILE A 1 303 ? -4.114 -2.703 -9.245 1.00 97.19 303 ILE A CA 1
ATOM 2448 C C . ILE A 1 303 ? -5.419 -2.228 -9.889 1.00 97.19 303 ILE A C 1
ATOM 2450 O O . ILE A 1 303 ? -6.436 -2.187 -9.204 1.00 97.19 303 ILE A O 1
ATOM 2454 N N . THR A 1 304 ? -5.423 -1.943 -11.196 1.00 95.38 304 THR A N 1
ATOM 2455 C CA . THR A 1 304 ? -6.638 -1.501 -11.902 1.00 95.38 304 THR A CA 1
ATOM 2456 C C . THR A 1 304 ? -7.777 -2.520 -11.777 1.00 95.38 304 THR A C 1
ATOM 2458 O O . THR A 1 304 ? -8.917 -2.133 -11.532 1.00 95.38 304 THR A O 1
ATOM 2461 N N . GLN A 1 305 ? -7.479 -3.819 -11.885 1.00 96.12 305 GLN A N 1
ATOM 2462 C CA . GLN A 1 305 ? -8.479 -4.882 -11.737 1.00 96.12 305 GLN A CA 1
ATOM 2463 C C . GLN A 1 305 ? -9.067 -4.948 -10.325 1.00 96.12 305 GLN A C 1
ATOM 2465 O O . GLN A 1 305 ? -10.283 -5.015 -10.191 1.00 96.12 305 GLN A O 1
ATOM 2470 N N . ILE A 1 306 ? -8.234 -4.880 -9.280 1.00 96.94 306 ILE A N 1
ATOM 2471 C CA . ILE A 1 306 ? -8.711 -4.872 -7.888 1.00 96.94 306 ILE A CA 1
ATOM 2472 C C . ILE A 1 306 ? -9.639 -3.679 -7.649 1.00 96.94 306 ILE A C 1
ATOM 2474 O O . ILE A 1 306 ? -10.703 -3.854 -7.067 1.00 96.94 306 ILE A O 1
ATOM 2478 N N . ILE A 1 307 ? -9.253 -2.484 -8.106 1.00 95.25 307 ILE A N 1
ATOM 2479 C CA . ILE A 1 307 ? -10.066 -1.270 -7.942 1.00 95.25 307 ILE A CA 1
ATOM 2480 C C . ILE A 1 307 ? -11.396 -1.404 -8.688 1.00 95.25 307 ILE A C 1
ATOM 2482 O O . ILE A 1 307 ? -12.440 -1.158 -8.096 1.00 95.25 307 ILE A O 1
ATOM 2486 N N . THR A 1 308 ? -11.373 -1.903 -9.927 1.00 94.12 308 THR A N 1
ATOM 2487 C CA . THR A 1 308 ? -12.598 -2.145 -10.709 1.00 94.12 308 THR A CA 1
ATOM 2488 C C . THR A 1 308 ? -13.519 -3.155 -10.011 1.00 94.12 308 THR A C 1
ATOM 2490 O O . THR A 1 308 ? -14.706 -2.900 -9.855 1.00 94.12 308 THR A O 1
ATOM 2493 N N . GLU A 1 309 ? -12.982 -4.283 -9.527 1.00 95.44 309 GLU A N 1
ATOM 2494 C CA . GLU A 1 309 ? -13.772 -5.301 -8.814 1.00 95.44 309 GLU A CA 1
ATOM 2495 C C . GLU A 1 309 ? -14.383 -4.767 -7.504 1.00 95.44 309 GLU A C 1
ATOM 2497 O O . GLU A 1 309 ? -15.455 -5.217 -7.096 1.00 95.44 309 GLU A O 1
ATOM 2502 N N . LEU A 1 310 ? -13.717 -3.825 -6.826 1.00 93.62 310 LEU A N 1
ATOM 2503 C CA . LEU A 1 310 ? -14.259 -3.164 -5.635 1.00 93.62 310 LEU A CA 1
ATOM 2504 C C . LEU A 1 310 ? -15.362 -2.163 -5.979 1.00 93.62 310 LEU A C 1
ATOM 2506 O O . LEU A 1 310 ? -16.384 -2.140 -5.293 1.00 93.62 310 LEU A O 1
ATOM 2510 N N . GLU A 1 311 ? -15.172 -1.366 -7.031 1.00 92.19 311 GLU A N 1
ATOM 2511 C CA . GLU A 1 311 ? -16.175 -0.426 -7.539 1.00 92.19 311 GLU A CA 1
ATOM 2512 C C . GLU A 1 311 ? -17.453 -1.162 -7.958 1.00 92.19 311 GLU A C 1
ATOM 2514 O O . GLU A 1 311 ? -18.545 -0.792 -7.518 1.00 92.19 311 GLU A O 1
ATOM 2519 N N . ASP A 1 312 ? -17.309 -2.262 -8.706 1.00 94.12 312 ASP A N 1
ATOM 2520 C CA . ASP A 1 312 ? -18.411 -3.142 -9.116 1.00 94.12 312 ASP A CA 1
ATOM 2521 C C . ASP A 1 312 ? -19.145 -3.751 -7.905 1.00 94.12 312 ASP A C 1
ATOM 2523 O O . ASP A 1 312 ? -20.347 -4.014 -7.954 1.00 94.12 312 ASP A O 1
ATOM 2527 N N . ALA A 1 313 ? -18.431 -3.966 -6.795 1.00 93.94 313 ALA A N 1
ATOM 2528 C CA . ALA A 1 313 ? -18.984 -4.458 -5.535 1.00 93.94 313 ALA A CA 1
ATOM 2529 C C . ALA A 1 313 ? -19.493 -3.345 -4.596 1.00 93.94 313 ALA A C 1
ATOM 2531 O O . ALA A 1 313 ? -19.956 -3.656 -3.495 1.00 93.94 313 ALA A O 1
ATOM 2532 N N . HIS A 1 314 ? -19.420 -2.072 -5.003 1.00 91.12 314 HIS A N 1
ATOM 2533 C CA . HIS A 1 314 ? -19.746 -0.894 -4.190 1.00 91.12 314 HIS A CA 1
ATOM 2534 C C . HIS A 1 314 ? -18.968 -0.811 -2.865 1.00 91.12 314 HIS A C 1
ATOM 2536 O O . HIS A 1 314 ? -19.514 -0.433 -1.825 1.00 91.12 314 HIS A O 1
ATOM 2542 N N . ILE A 1 315 ? -17.685 -1.172 -2.898 1.00 89.94 315 ILE A N 1
ATOM 2543 C CA . ILE A 1 315 ? -16.782 -1.126 -1.746 1.00 89.94 315 ILE A CA 1
ATOM 2544 C C . ILE A 1 315 ? -15.795 0.025 -1.908 1.00 89.94 315 ILE A C 1
ATOM 2546 O O . ILE A 1 315 ? -15.038 0.080 -2.873 1.00 89.94 315 ILE A O 1
ATOM 2550 N N . SER A 1 316 ? -15.767 0.920 -0.922 1.00 84.75 316 SER A N 1
ATOM 2551 C CA . SER A 1 316 ? -14.906 2.105 -0.940 1.00 84.75 316 SER A CA 1
ATOM 2552 C C . SER A 1 316 ? -13.670 1.924 -0.062 1.00 84.75 316 SER A C 1
ATOM 2554 O O . SER A 1 316 ? -13.784 1.741 1.149 1.00 84.75 316 SER A O 1
ATOM 2556 N N . LEU A 1 317 ? -12.487 2.081 -0.658 1.00 86.69 317 LEU A N 1
ATOM 2557 C CA . LEU A 1 317 ? -11.203 2.208 0.037 1.00 86.69 317 LEU A CA 1
ATOM 2558 C C . LEU A 1 317 ? -10.688 3.638 -0.124 1.00 86.69 317 LEU A C 1
ATOM 2560 O O . LEU A 1 317 ? -10.214 4.012 -1.193 1.00 86.69 317 LEU A O 1
ATOM 2564 N N . LEU A 1 318 ? -10.774 4.447 0.934 1.00 83.19 318 LEU A N 1
ATOM 2565 C CA . LEU A 1 318 ? -10.446 5.882 0.868 1.00 83.19 318 LEU A CA 1
ATOM 2566 C C . LEU A 1 318 ? -9.100 6.217 1.516 1.00 83.19 318 LEU A C 1
ATOM 2568 O O . LEU A 1 318 ? -8.832 7.364 1.869 1.00 83.19 318 LEU A O 1
ATOM 2572 N N . THR A 1 319 ? -8.238 5.215 1.668 1.00 83.50 319 THR A N 1
ATOM 2573 C CA . THR A 1 319 ? -6.894 5.419 2.201 1.00 83.50 319 THR A CA 1
ATOM 2574 C C . THR A 1 319 ? -6.029 6.206 1.206 1.00 83.50 319 THR A C 1
ATOM 2576 O O . THR A 1 319 ? -6.110 5.965 -0.006 1.00 83.50 319 THR A O 1
ATOM 2579 N N . PRO A 1 320 ? -5.111 7.069 1.686 1.00 84.00 320 PRO A N 1
ATOM 2580 C CA . PRO A 1 320 ? -4.095 7.720 0.856 1.00 84.00 320 PRO A CA 1
ATOM 2581 C C . PRO A 1 320 ? -3.337 6.741 -0.033 1.00 84.00 320 PRO A C 1
ATOM 2583 O O . PRO A 1 320 ? -2.983 7.023 -1.179 1.00 84.00 320 PRO A O 1
ATOM 2586 N N . HIS A 1 321 ? -3.110 5.554 0.522 1.00 87.25 321 HIS A N 1
ATOM 2587 C CA . HIS A 1 321 ? -2.427 4.465 -0.137 1.00 87.25 321 HIS A CA 1
ATOM 2588 C C . HIS A 1 321 ? -3.169 3.996 -1.393 1.00 87.25 321 HIS A C 1
ATOM 2590 O O . HIS A 1 321 ? -2.538 3.798 -2.428 1.00 87.25 321 HIS A O 1
ATOM 2596 N N . THR A 1 322 ? -4.499 3.880 -1.334 1.00 91.38 322 THR A N 1
ATOM 2597 C CA . THR A 1 322 ? -5.329 3.481 -2.482 1.00 91.38 322 THR A CA 1
ATOM 2598 C C . THR A 1 322 ? -5.227 4.504 -3.608 1.00 91.38 322 THR A C 1
ATOM 2600 O O . THR A 1 322 ? -4.967 4.129 -4.751 1.00 91.38 322 THR A O 1
ATOM 2603 N N . GLY A 1 323 ? -5.305 5.800 -3.285 1.00 90.12 323 GLY A N 1
ATOM 2604 C CA . GLY A 1 323 ? -5.096 6.869 -4.266 1.00 90.12 323 GLY A CA 1
ATOM 2605 C C . GLY A 1 323 ? -3.713 6.799 -4.924 1.00 90.12 323 GLY A C 1
ATOM 2606 O O . GLY A 1 323 ? -3.592 6.912 -6.144 1.00 90.12 323 GLY A O 1
ATOM 2607 N N . TYR A 1 324 ? -2.663 6.526 -4.144 1.00 90.62 324 TYR A N 1
ATOM 2608 C CA . TYR A 1 324 ? -1.312 6.365 -4.687 1.00 90.62 324 TYR A CA 1
ATOM 2609 C C . TYR A 1 324 ? -1.150 5.098 -5.546 1.00 90.62 324 TYR A C 1
ATOM 2611 O O . TYR A 1 324 ? -0.402 5.120 -6.529 1.00 90.62 324 TYR A O 1
ATOM 2619 N N . CYS A 1 325 ? -1.871 4.017 -5.223 1.00 94.94 325 CYS A N 1
ATOM 2620 C CA . CYS A 1 325 ? -1.956 2.818 -6.058 1.00 94.94 325 CYS A CA 1
ATOM 2621 C C . CYS A 1 325 ? -2.555 3.144 -7.425 1.00 94.94 325 CYS A C 1
ATOM 2623 O O . CYS A 1 325 ? -1.917 2.858 -8.439 1.00 94.94 325 CYS A O 1
ATOM 2625 N N . VAL A 1 326 ? -3.729 3.784 -7.445 1.00 93.44 326 VAL A N 1
ATOM 2626 C CA . VAL A 1 326 ? -4.424 4.182 -8.679 1.00 93.44 326 VAL A CA 1
ATOM 2627 C C . VAL A 1 326 ? -3.541 5.105 -9.512 1.00 93.44 326 VAL A C 1
ATOM 2629 O O . VAL A 1 326 ? -3.267 4.798 -10.667 1.00 93.44 326 VAL A O 1
ATOM 2632 N N . PHE A 1 327 ? -2.995 6.168 -8.914 1.00 93.94 327 PHE A N 1
ATOM 2633 C CA . PHE A 1 327 ? -2.103 7.103 -9.606 1.00 93.94 327 PHE A CA 1
ATOM 2634 C C . PHE A 1 327 ? -0.882 6.403 -10.225 1.00 93.94 327 PHE A C 1
ATOM 2636 O O . PHE A 1 327 ? -0.538 6.625 -11.389 1.00 93.94 327 PHE A O 1
ATOM 2643 N N . SER A 1 328 ? -0.227 5.522 -9.462 1.00 94.88 328 SER A N 1
ATOM 2644 C CA . SER A 1 328 ? 0.956 4.798 -9.938 1.00 94.88 328 SER A CA 1
ATOM 2645 C C . SER A 1 328 ? 0.608 3.823 -11.064 1.00 94.88 328 SER A C 1
ATOM 2647 O O . SER A 1 328 ? 1.329 3.766 -12.060 1.00 94.88 328 SER A O 1
ATOM 2649 N N . ALA A 1 329 ? -0.501 3.090 -10.948 1.00 95.19 329 ALA A N 1
ATOM 2650 C CA . ALA A 1 329 ? -0.969 2.177 -11.986 1.00 95.19 329 ALA A CA 1
ATOM 2651 C C . ALA A 1 329 ? -1.374 2.924 -13.265 1.00 95.19 329 ALA A C 1
ATOM 2653 O O . ALA A 1 329 ? -0.913 2.559 -14.347 1.00 95.19 329 ALA A O 1
ATOM 2654 N N . ALA A 1 330 ? -2.130 4.018 -13.135 1.00 93.19 330 ALA A N 1
ATOM 2655 C CA . ALA A 1 330 ? -2.527 4.881 -14.244 1.00 93.19 330 ALA A CA 1
ATOM 2656 C C . ALA A 1 330 ? -1.305 5.419 -15.000 1.00 93.19 330 ALA A C 1
ATOM 2658 O O . ALA A 1 330 ? -1.263 5.368 -16.227 1.00 93.19 330 ALA A O 1
ATOM 2659 N N . SER A 1 331 ? -0.244 5.838 -14.297 1.00 92.50 331 SER A N 1
ATOM 2660 C CA . SER A 1 331 ? 0.992 6.293 -14.953 1.00 92.50 331 SER A CA 1
ATOM 2661 C C . SER A 1 331 ? 1.628 5.214 -15.847 1.00 92.50 331 SER A C 1
ATOM 2663 O O . SER A 1 331 ? 2.101 5.514 -16.945 1.00 92.50 331 SER A O 1
ATOM 2665 N N . MET A 1 332 ? 1.581 3.944 -15.427 1.00 92.62 332 MET A N 1
ATOM 2666 C CA . MET A 1 332 ? 2.080 2.814 -16.217 1.00 92.62 332 MET A CA 1
ATOM 2667 C C . MET A 1 332 ? 1.120 2.445 -17.356 1.00 92.62 332 MET A C 1
ATOM 2669 O O . MET A 1 332 ? 1.567 2.112 -18.452 1.00 92.62 332 MET A O 1
ATOM 2673 N N . ASN A 1 333 ? -0.194 2.544 -17.142 1.00 89.50 333 ASN A N 1
ATOM 2674 C CA . ASN A 1 333 ? -1.203 2.344 -18.188 1.00 89.50 333 ASN A CA 1
ATOM 2675 C C . ASN A 1 333 ? -1.075 3.393 -19.299 1.00 89.50 333 ASN A C 1
ATOM 2677 O O . ASN A 1 333 ? -1.072 3.048 -20.481 1.00 89.50 333 ASN A O 1
ATOM 2681 N N . VAL A 1 334 ? -0.880 4.662 -18.932 1.00 89.62 334 VAL A N 1
ATOM 2682 C CA . VAL A 1 334 ? -0.615 5.759 -19.871 1.00 89.62 334 VAL A CA 1
ATOM 2683 C C . VAL A 1 334 ? 0.677 5.508 -20.643 1.00 89.62 334 VAL A C 1
ATOM 2685 O O . VAL A 1 334 ? 0.690 5.677 -21.861 1.00 89.62 334 VAL A O 1
ATOM 2688 N N . TYR A 1 335 ? 1.738 5.048 -19.973 1.00 89.19 335 TYR A N 1
ATOM 2689 C CA . TYR A 1 335 ? 2.985 4.673 -20.641 1.00 89.19 335 TYR A CA 1
ATOM 2690 C C . TYR A 1 335 ? 2.762 3.579 -21.696 1.00 89.19 335 TYR A C 1
ATOM 2692 O O . TYR A 1 335 ? 3.196 3.728 -22.835 1.00 89.19 335 TYR A O 1
ATOM 2700 N N . ARG A 1 336 ? 2.030 2.511 -21.354 1.00 84.88 336 ARG A N 1
ATOM 2701 C CA . ARG A 1 336 ? 1.682 1.434 -22.299 1.00 84.88 336 ARG A CA 1
ATOM 2702 C C . ARG A 1 336 ? 0.824 1.913 -23.460 1.00 84.88 336 ARG A C 1
ATOM 2704 O O . ARG A 1 336 ? 1.025 1.478 -24.587 1.00 84.88 336 ARG A O 1
ATOM 2711 N N . SER A 1 337 ? -0.121 2.811 -23.199 1.00 84.12 337 SER A N 1
ATOM 2712 C CA . SER A 1 337 ? -0.951 3.420 -24.240 1.00 84.12 337 SER A CA 1
ATOM 2713 C C . SER A 1 337 ? -0.109 4.261 -25.207 1.00 84.12 337 SER A C 1
ATOM 2715 O O . SER A 1 337 ? -0.307 4.194 -26.418 1.00 84.12 337 SER A O 1
ATOM 2717 N N . ALA A 1 338 ? 0.863 5.015 -24.686 1.00 86.25 338 ALA A N 1
ATOM 2718 C CA . ALA A 1 338 ? 1.772 5.828 -25.490 1.00 86.25 338 ALA A CA 1
ATOM 2719 C C . ALA A 1 338 ? 2.790 4.986 -26.277 1.00 86.25 338 ALA A C 1
ATOM 2721 O O . ALA A 1 338 ? 3.139 5.337 -27.404 1.00 86.25 338 ALA A O 1
ATOM 2722 N N . PHE A 1 339 ? 3.230 3.861 -25.708 1.00 85.25 339 PHE A N 1
ATOM 2723 C CA . PHE A 1 339 ? 4.212 2.958 -26.306 1.00 85.25 339 PHE A CA 1
ATOM 2724 C C . PHE A 1 339 ? 3.686 1.510 -26.339 1.00 85.25 339 PHE A C 1
ATOM 2726 O O . PHE A 1 339 ? 4.169 0.669 -25.587 1.00 85.25 339 PHE A O 1
ATOM 2733 N N . PRO A 1 340 ? 2.720 1.154 -27.209 1.00 79.50 340 PRO A N 1
ATOM 2734 C CA . PRO A 1 340 ? 2.077 -0.166 -27.162 1.00 79.50 340 PRO A CA 1
ATOM 2735 C C . PRO A 1 340 ? 3.011 -1.361 -27.376 1.00 79.50 340 PRO A C 1
ATOM 2737 O O . PRO A 1 340 ? 2.706 -2.454 -26.909 1.00 79.50 340 PRO A O 1
ATOM 2740 N N . TRP A 1 341 ? 4.139 -1.157 -28.064 1.00 76.44 341 TRP A N 1
ATOM 2741 C CA . TRP A 1 341 ? 5.183 -2.167 -28.284 1.00 76.44 341 TRP A CA 1
ATOM 2742 C C . TRP A 1 341 ? 6.075 -2.398 -27.053 1.00 76.44 341 TRP A C 1
ATOM 2744 O O . TRP A 1 341 ? 6.862 -3.339 -27.037 1.00 76.44 341 TRP A O 1
ATOM 2754 N N . ALA A 1 342 ? 5.965 -1.539 -26.035 1.00 73.56 342 ALA A N 1
ATOM 2755 C CA . ALA A 1 342 ? 6.715 -1.630 -24.788 1.00 73.56 342 ALA A CA 1
ATOM 2756 C C . ALA A 1 342 ? 6.282 -2.791 -23.895 1.00 73.56 342 ALA A C 1
ATOM 2758 O O . ALA A 1 342 ? 7.065 -3.243 -23.064 1.00 73.56 342 ALA A O 1
ATOM 2759 N N . ASP A 1 343 ? 5.030 -3.226 -24.038 1.00 72.06 343 ASP A N 1
ATOM 2760 C CA . ASP A 1 343 ? 4.437 -4.320 -23.279 1.00 72.06 343 ASP A CA 1
ATOM 2761 C C . ASP A 1 343 ? 4.319 -5.547 -24.206 1.00 72.06 343 ASP A C 1
ATOM 2763 O O . ASP A 1 343 ? 3.443 -5.582 -25.077 1.00 72.06 343 ASP A O 1
ATOM 2767 N N . PRO A 1 344 ? 5.184 -6.567 -24.048 1.00 58.31 344 PRO A N 1
ATOM 2768 C CA . PRO A 1 344 ? 5.127 -7.792 -24.847 1.00 58.31 344 PRO A CA 1
ATOM 2769 C C . PRO A 1 344 ? 3.790 -8.543 -24.699 1.00 58.31 344 PRO A C 1
ATOM 2771 O O . PRO A 1 344 ? 3.399 -9.302 -25.589 1.00 58.31 344 PRO A O 1
ATOM 2774 N N . GLY A 1 345 ? 3.069 -8.333 -23.590 1.00 59.34 345 GLY A N 1
ATOM 2775 C CA . GLY A 1 345 ? 1.778 -8.949 -23.282 1.00 59.34 345 GLY A CA 1
ATOM 2776 C C . GLY A 1 345 ? 0.556 -8.204 -23.834 1.00 59.34 345 GLY A C 1
ATOM 2777 O O . GLY A 1 345 ? -0.561 -8.727 -23.743 1.00 59.34 345 GLY A O 1
ATOM 2778 N N . ASN A 1 346 ? 0.741 -7.020 -24.430 1.00 55.72 346 ASN A N 1
ATOM 2779 C CA . ASN A 1 346 ? -0.338 -6.124 -24.868 1.00 55.72 346 ASN A CA 1
ATOM 2780 C C . ASN A 1 346 ? -1.246 -6.732 -25.955 1.00 55.72 346 ASN A C 1
ATOM 2782 O O . ASN A 1 346 ? -2.417 -6.388 -26.061 1.00 55.72 346 ASN A O 1
ATOM 2786 N N . ALA A 1 347 ? -0.762 -7.722 -26.714 1.00 48.25 347 ALA A N 1
ATOM 2787 C CA . ALA A 1 347 ? -1.570 -8.426 -27.715 1.00 48.25 347 ALA A CA 1
ATOM 2788 C C . ALA A 1 347 ? -2.759 -9.230 -27.130 1.00 48.25 347 ALA A C 1
ATOM 2790 O O . ALA A 1 347 ? -3.561 -9.765 -27.893 1.00 48.25 347 ALA A O 1
ATOM 2791 N N . ARG A 1 348 ? -2.871 -9.369 -25.796 1.00 45.44 348 ARG A N 1
ATOM 2792 C CA . ARG A 1 348 ? -3.880 -10.214 -25.121 1.00 45.44 348 ARG A CA 1
ATOM 2793 C C . ARG A 1 348 ? -4.753 -9.487 -24.087 1.00 45.44 348 ARG A C 1
ATOM 2795 O O . ARG A 1 348 ? -5.475 -10.166 -23.358 1.00 45.44 348 ARG A O 1
ATOM 2802 N N . ARG A 1 349 ? -4.667 -8.159 -23.939 1.00 51.97 349 ARG A N 1
ATOM 2803 C CA . ARG A 1 349 ? -5.291 -7.428 -22.812 1.00 51.97 349 ARG A CA 1
ATOM 2804 C C . ARG A 1 349 ? -6.125 -6.219 -23.289 1.00 51.97 349 ARG A C 1
ATOM 2806 O O . ARG A 1 349 ? -5.947 -5.814 -24.433 1.00 51.97 349 ARG A O 1
ATOM 2813 N N . PRO A 1 350 ? -7.082 -5.717 -22.472 1.00 48.50 350 PRO A N 1
ATOM 2814 C CA . PRO A 1 350 ? -8.081 -4.729 -22.899 1.00 48.50 350 PRO A CA 1
ATOM 2815 C C . PRO A 1 350 ? -7.452 -3.477 -23.510 1.00 48.50 350 PRO A C 1
ATOM 2817 O O . PRO A 1 350 ? -6.356 -3.086 -23.110 1.00 48.50 350 PRO A O 1
ATOM 2820 N N . ASP A 1 351 ? -8.157 -2.862 -24.462 1.00 53.16 351 ASP A N 1
ATOM 2821 C CA . ASP A 1 351 ? -7.690 -1.712 -25.238 1.00 53.16 351 ASP A CA 1
ATOM 2822 C C . ASP A 1 351 ? -7.140 -0.616 -24.310 1.00 53.16 351 ASP A C 1
ATOM 2824 O O . ASP A 1 351 ? -7.849 -0.061 -23.468 1.00 53.16 351 ASP A O 1
ATOM 2828 N N . ALA A 1 352 ? -5.857 -0.284 -24.470 1.00 48.84 352 ALA A N 1
ATOM 2829 C CA . ALA A 1 352 ? -5.192 0.770 -23.707 1.00 48.84 352 ALA A CA 1
ATOM 2830 C C . ALA A 1 352 ? -5.912 2.130 -23.837 1.00 48.84 352 ALA A C 1
ATOM 2832 O O . ALA A 1 352 ? -5.778 2.995 -22.970 1.00 48.84 352 ALA A O 1
ATOM 2833 N N . THR A 1 353 ? -6.701 2.316 -24.898 1.00 49.47 353 THR A N 1
ATOM 2834 C CA . THR A 1 353 ? -7.566 3.481 -25.118 1.00 49.47 353 THR A CA 1
ATOM 2835 C C . THR A 1 353 ? -8.785 3.487 -24.190 1.00 49.47 353 THR A C 1
ATOM 2837 O O . THR A 1 353 ? -9.215 4.552 -23.751 1.00 49.47 353 THR A O 1
ATOM 2840 N N . GLU A 1 354 ? -9.330 2.316 -23.860 1.00 55.62 354 GLU A N 1
ATOM 2841 C CA . GLU A 1 354 ? -10.442 2.149 -22.919 1.00 55.62 354 GLU A CA 1
ATOM 2842 C C . GLU A 1 354 ? -9.982 2.397 -21.478 1.00 55.62 354 GLU A C 1
ATOM 2844 O O . GLU A 1 354 ? -10.632 3.146 -20.752 1.00 55.62 354 GLU A O 1
ATOM 2849 N N . LEU A 1 355 ? -8.807 1.878 -21.102 1.00 50.91 355 LEU A N 1
ATOM 2850 C CA . LEU A 1 355 ? -8.175 2.164 -19.807 1.00 50.91 355 LEU A CA 1
ATOM 2851 C C . LEU A 1 355 ? -7.887 3.663 -19.638 1.00 50.91 355 LEU A C 1
ATOM 2853 O O . LEU A 1 355 ? -8.203 4.237 -18.603 1.00 50.91 355 LEU A O 1
ATOM 2857 N N . LYS A 1 356 ? -7.373 4.323 -20.685 1.00 48.34 356 LYS A N 1
ATOM 2858 C CA . LYS A 1 356 ? -7.114 5.769 -20.668 1.00 48.34 356 LYS A CA 1
ATOM 2859 C C . LYS A 1 356 ? -8.388 6.610 -20.542 1.00 48.34 356 LYS A C 1
ATOM 2861 O O . LYS A 1 356 ? -8.334 7.651 -19.899 1.00 48.34 356 LYS A O 1
ATOM 2866 N N . ARG A 1 357 ? -9.511 6.207 -21.156 1.00 52.78 357 ARG A N 1
ATOM 2867 C CA . ARG A 1 357 ? -10.796 6.904 -20.944 1.00 52.78 357 ARG A CA 1
ATOM 2868 C C . ARG A 1 357 ? -11.253 6.760 -19.495 1.00 52.78 357 ARG A C 1
ATOM 2870 O O . ARG A 1 357 ? -11.538 7.767 -18.869 1.00 52.78 357 ARG A O 1
ATOM 2877 N N . ARG A 1 358 ? -11.215 5.541 -18.949 1.00 53.62 358 ARG A N 1
ATOM 2878 C CA . ARG A 1 358 ? -11.616 5.273 -17.557 1.00 53.62 358 ARG A CA 1
ATOM 2879 C C . ARG A 1 358 ? -10.752 6.023 -16.536 1.00 53.62 358 ARG A C 1
ATOM 2881 O O . ARG A 1 358 ? -11.295 6.559 -15.583 1.00 53.62 358 ARG A O 1
ATOM 2888 N N . ASP A 1 359 ? -9.441 6.122 -16.760 1.00 45.31 359 ASP A N 1
ATOM 2889 C CA . ASP A 1 359 ? -8.513 6.822 -15.855 1.00 45.31 359 ASP A CA 1
ATOM 2890 C C . ASP A 1 359 ? -8.642 8.366 -15.906 1.00 45.31 359 ASP A C 1
ATOM 2892 O O . ASP A 1 359 ? -8.175 9.044 -14.992 1.00 45.31 359 ASP A O 1
ATOM 2896 N N . LEU A 1 360 ? -9.234 8.939 -16.965 1.00 41.09 360 LEU A N 1
ATOM 2897 C CA . LEU A 1 360 ? -9.392 10.394 -17.153 1.00 41.09 360 LEU A CA 1
ATOM 2898 C C . LEU A 1 360 ? -10.788 10.925 -16.789 1.00 41.09 360 LEU A C 1
ATOM 2900 O O . LEU A 1 360 ? -10.970 12.140 -16.774 1.00 41.09 360 LEU A O 1
ATOM 2904 N N . ASP A 1 361 ? -11.743 10.041 -16.495 1.00 35.38 361 ASP A N 1
ATOM 2905 C CA . ASP A 1 361 ? -13.116 10.394 -16.108 1.00 35.38 361 ASP A CA 1
ATOM 2906 C C . ASP A 1 361 ? -13.287 10.581 -14.574 1.00 35.38 361 ASP A C 1
ATOM 2908 O O . ASP A 1 361 ? -14.417 10.610 -14.082 1.00 35.38 361 ASP A O 1
ATOM 2912 N N . PHE A 1 362 ? -12.182 10.725 -13.821 1.00 35.44 362 PHE A N 1
ATOM 2913 C CA . PHE A 1 362 ? -12.163 11.057 -12.383 1.00 35.44 362 PHE A CA 1
ATOM 2914 C C . PHE A 1 362 ? -12.208 12.563 -12.095 1.00 35.44 362 PHE A C 1
ATOM 2916 O O . PHE A 1 362 ? -11.426 13.320 -12.719 1.00 35.44 362 PHE A O 1
#

Mean predicted aligned error: 7.52 Å

Radius of gyration: 22.04 Å; Cα contacts (8 Å, |Δi|>4): 414; chains: 1; bounding box: 55×46×66 Å

pLDDT: mean 85.64, std 12.08, range [35.38, 98.44]

Secondary structure (DSSP, 8-state):
-HHHHHHHHH-GGGTT--HHHHHHHHHH---HHHHHHHHHHHHHHTTT-TTTTTSHHHHHHHHHHHHHHHHHHHHHHHHSPPPHHHHHHHHHHHHHHHHTT-HHHHHHHHSSGGGS-GGG--PBPP--HHHHHTTPPPSS--BHHHHHH--TTTSSS-B-GGGHHHHHHHHHHHHHHHHHHHHTTGGG-TTTTT--TT-TTSHHHHHHHHHHHHHHHB-GGGSTTTS-HHHHHHTT-HHHHHHHHHHHHHHHHHHHGGGS-SS-S-SSS---S--SSSPPSSPPPTTHHHHHHHHHHHHHHHHHHHHHHHHHTT-----HHHHHHHHHHHHHHHHHHH-GGG-TTGGGS--HHHHHHHHH--

Solvent-accessible surface area (backbone atoms only — not comparable to full-atom values): 20435 Å² total; per-residue (Å²): 108,69,48,65,65,48,45,40,52,33,28,52,92,55,53,83,64,56,59,69,61,49,56,48,42,70,73,72,52,86,54,67,60,60,56,35,34,50,29,20,42,44,22,47,27,27,78,71,36,71,84,40,51,77,43,58,68,59,19,52,51,52,18,51,53,28,41,52,54,29,63,76,64,44,55,71,48,70,78,45,88,67,49,73,56,51,51,50,30,29,49,40,44,14,53,40,30,44,75,70,68,37,56,68,59,14,45,60,44,56,55,67,71,73,80,61,63,68,72,74,45,88,52,63,49,60,63,32,63,69,34,58,77,70,70,44,78,60,92,78,75,44,34,55,47,57,54,72,75,49,49,63,81,73,61,83,62,59,47,47,73,62,34,42,64,37,51,45,55,54,49,47,52,55,31,49,51,40,50,49,46,45,74,70,41,41,74,65,24,84,91,41,49,90,54,48,66,88,33,76,86,22,72,62,25,46,52,51,48,51,58,53,50,54,58,60,30,38,33,67,78,57,32,70,81,81,33,58,67,72,65,29,51,78,67,78,41,33,51,55,47,48,51,56,40,43,48,53,32,40,37,48,46,60,61,51,54,72,44,49,45,95,69,78,92,59,83,90,50,82,69,68,50,39,81,52,84,74,52,72,91,65,84,74,63,90,65,47,49,58,55,50,48,51,53,39,54,49,32,27,50,51,46,54,49,54,52,50,57,29,55,78,66,74,51,67,66,76,36,74,64,48,57,51,38,52,54,55,23,47,56,51,48,51,49,38,50,76,37,56,72,70,40,88,65,52,92,77,54,80,59,46,68,58,55,51,52,64,71,64,75,114

InterPro domains:
  IPR050815 Transcription factor, fungi [PTHR47338] (110-341)